Protein AF-A0A498LSU1-F1 (afdb_monomer)

Sequence (242 aa):
MGVVVNARVTWQRSEAEGKPEEELDVERGRLGEENVRDLMPKTLEGQITMEKTPSYFVTREAPARIYAMSRDTKLIVVVRDPVTRAISDYTQTLSKKPDIPTFESLTFKNRTTGLIDTSWSAIQIGIYAKHLDNWLQFFPMSQILFVSGERLISDPAGELGRVQDFLGLKRIITDKHFYFNQTKGFPCLKKAEGSSKPHCLGKTKGRTHPNIDPEVVQRLRDFYRPFNMKFYQMTGHNFGWD

Secondary structure (DSSP, 8-state):
--EEEEEEE-----------HHHHHHHGGG--HHHHHTTSPP--TTPEEEEE-GGGGG-TTHHHHHHHH-TT-EEEEEE--HHHHHHHHHHHHHTT-TTSPPHHHHHEEETTTTEE-TTSHHHHTT-HHHHHHHHTTTS-GGGEEEEETTHHHH-HHHHHHHHHHHHT------GGGEEEETTTTEEEESS-TT-SS-B---TTSSPPPPP--HHHHHHHHHHHHHHHHHHHHHHT---S--

Foldseek 3Di:
DWKKKKKDFDDDDDDDDDDDDPVCLVVVVPDDPVVVVVRWDGDDHPDITMDIDRCLLVPLCNLVVVCVVPLLIAIEIEAELLLVQLLLVVVLVCVVPVPDDDSLVQQAPDVVVLHGDCVPPSNVVSLNLVSVVSNVVRHPLLRYHYAYPVCCFVPVLVRVVVVCVSVVHDSPRHPVQWDQDPVLSGIWGCDDVPDPHTDDDDPSPNDDGDDDDVVSSVSSLVVCVVSLVSVCVVNVHRNPSD

Solvent-accessible surface area (backbone atoms only — not comparable to full-atom values): 14528 Å² total; per-residue (Å²): 112,56,34,34,34,48,40,49,73,65,68,79,78,89,88,88,87,92,81,68,76,77,64,51,67,65,51,57,82,74,56,56,79,69,65,57,56,77,73,52,76,73,46,53,90,93,38,72,45,70,51,76,51,47,62,48,62,77,39,86,63,40,43,63,53,49,40,71,79,35,73,82,50,39,37,33,38,32,42,59,53,42,63,65,36,23,51,51,47,49,46,54,48,40,76,78,40,76,90,60,78,53,71,74,64,60,43,31,74,36,70,91,82,61,42,62,30,64,82,40,61,53,47,44,72,46,44,52,37,69,38,46,62,58,40,58,76,69,42,62,69,93,41,51,46,80,40,56,47,66,45,48,55,80,40,44,34,63,48,48,41,51,52,24,55,76,72,70,42,79,82,72,70,40,63,88,43,52,43,76,38,77,93,75,71,45,61,27,31,50,56,39,92,98,39,96,52,63,43,64,77,57,84,91,54,81,65,84,68,78,92,70,63,65,67,60,53,49,57,45,47,66,64,43,45,67,43,48,54,50,32,23,64,75,69,76,48,83,86,76,78,120

Radius of gyration: 19.2 Å; Cα contacts (8 Å, |Δi|>4): 299; chains: 1; bounding box: 46×41×50 Å

Nearest PDB structures (foldseek):
  1t8t-assembly1_B  TM=9.990E-01  e=2.832E-31  Homo sapiens
  6xl8-assembly2_B  TM=9.964E-01  e=5.595E-31  Homo sapiens
  1t8t-assembly1_A  TM=9.740E-01  e=1.554E-30  Homo sapiens
  6xkg-assembly2_A  TM=9.702E-01  e=4.836E-30  Homo sapiens
  3bd9-assembly1_A  TM=9.321E-01  e=1.699E-17  Homo sapiens

Organism: Labeo rohita (NCBI:txid84645)

Mean predicted aligned error: 7.83 Å

Structure (mmCIF, N/CA/C/O backbone):
data_AF-A0A498LSU1-F1
#
_entry.id   AF-A0A498LSU1-F1
#
loop_
_atom_site.group_PDB
_atom_site.id
_atom_site.type_symbol
_atom_site.label_atom_id
_atom_site.label_alt_id
_atom_site.label_comp_id
_atom_site.label_asym_id
_atom_site.label_entity_id
_atom_site.label_seq_id
_atom_site.pdbx_PDB_ins_code
_atom_site.Cartn_x
_atom_site.Cartn_y
_atom_site.Cartn_z
_atom_site.occupancy
_atom_site.B_iso_or_equiv
_atom_site.auth_seq_id
_atom_site.auth_comp_id
_atom_site.auth_asym_id
_atom_site.auth_atom_id
_atom_site.pdbx_PDB_model_num
ATOM 1 N N . MET A 1 1 ? -0.739 2.675 3.238 1.00 33.94 1 MET A N 1
ATOM 2 C CA . MET A 1 1 ? -1.223 3.122 1.916 1.00 33.94 1 MET A CA 1
ATOM 3 C C . MET A 1 1 ? -1.238 1.913 1.006 1.00 33.94 1 MET A C 1
ATOM 5 O O . MET A 1 1 ? -0.182 1.314 0.866 1.00 33.94 1 MET A O 1
ATOM 9 N N . GLY A 1 2 ? -2.395 1.555 0.442 1.00 29.61 2 GLY A N 1
ATOM 10 C CA . GLY A 1 2 ? -2.406 0.790 -0.807 1.00 29.61 2 GLY A CA 1
ATOM 11 C C . GLY A 1 2 ? -1.878 1.703 -1.912 1.00 29.61 2 GLY A C 1
ATOM 12 O O . GLY A 1 2 ? -2.115 2.910 -1.861 1.00 29.61 2 GLY A O 1
ATOM 13 N N . VAL A 1 3 ? -1.082 1.188 -2.838 1.00 34.34 3 VAL A N 1
ATOM 14 C CA . VAL A 1 3 ? -0.386 2.020 -3.829 1.00 34.34 3 VAL A CA 1
ATOM 15 C C . VAL A 1 3 ? -0.615 1.428 -5.198 1.00 34.34 3 VAL A C 1
ATOM 17 O O . VAL A 1 3 ? 0.107 0.501 -5.525 1.00 34.34 3 VAL A O 1
ATOM 20 N N . VAL A 1 4 ? -1.558 1.966 -5.977 1.00 38.38 4 VAL A N 1
ATOM 21 C CA . VAL A 1 4 ? -1.573 1.724 -7.426 1.00 38.38 4 VAL A CA 1
ATOM 22 C C . VAL A 1 4 ? -0.510 2.614 -8.058 1.00 38.38 4 VAL A C 1
ATOM 24 O O . VAL A 1 4 ? -0.509 3.822 -7.824 1.00 38.38 4 VAL A O 1
ATOM 27 N N . VAL A 1 5 ? 0.406 2.019 -8.816 1.00 46.75 5 VAL A N 1
ATOM 28 C CA . VAL A 1 5 ? 1.272 2.735 -9.760 1.00 46.75 5 VAL A CA 1
ATOM 29 C C . VAL A 1 5 ? 0.861 2.291 -11.158 1.00 46.75 5 VAL A C 1
ATOM 31 O O . VAL A 1 5 ? 0.860 1.089 -11.435 1.00 46.75 5 VAL A O 1
ATOM 34 N N . ASN A 1 6 ? 0.485 3.243 -12.007 1.00 42.12 6 ASN A N 1
ATOM 35 C CA . ASN A 1 6 ? 0.161 3.006 -13.414 1.00 42.12 6 ASN A CA 1
ATOM 36 C C . ASN A 1 6 ? 1.406 3.330 -14.246 1.00 42.12 6 ASN A C 1
ATOM 38 O O . ASN A 1 6 ? 1.976 4.411 -14.095 1.00 42.12 6 ASN A O 1
ATOM 42 N N . ALA A 1 7 ? 1.843 2.386 -15.080 1.00 40.53 7 ALA A N 1
ATOM 43 C CA . ALA A 1 7 ? 3.030 2.516 -15.917 1.00 40.53 7 ALA A CA 1
ATOM 44 C C . ALA A 1 7 ? 2.671 2.386 -17.405 1.00 40.53 7 ALA A C 1
ATOM 46 O O . ALA A 1 7 ? 2.072 1.384 -17.815 1.00 40.53 7 ALA A O 1
ATOM 47 N N . ARG A 1 8 ? 3.078 3.371 -18.218 1.00 48.81 8 ARG A N 1
ATOM 48 C CA . ARG A 1 8 ? 2.915 3.372 -19.682 1.00 48.81 8 ARG A CA 1
ATOM 49 C C . ARG A 1 8 ? 4.196 3.851 -20.374 1.00 48.81 8 ARG A C 1
ATOM 51 O O . ARG A 1 8 ? 4.947 4.658 -19.834 1.00 48.81 8 ARG A O 1
ATOM 58 N N . VAL A 1 9 ? 4.452 3.338 -21.573 1.00 32.97 9 VAL A N 1
ATOM 59 C CA . VAL A 1 9 ? 5.668 3.621 -22.351 1.00 32.97 9 VAL A CA 1
ATOM 60 C C . VAL A 1 9 ? 5.391 4.716 -23.397 1.00 32.97 9 VAL A C 1
ATOM 62 O O . VAL A 1 9 ? 4.415 4.610 -24.135 1.00 32.97 9 VAL A O 1
ATOM 65 N N . THR A 1 10 ? 6.260 5.741 -23.411 1.00 28.47 10 THR A N 1
ATOM 66 C CA . THR A 1 10 ? 6.521 6.788 -24.441 1.00 28.47 10 THR A CA 1
ATOM 67 C C . THR A 1 10 ? 5.381 7.615 -25.068 1.00 28.47 10 THR A C 1
ATOM 69 O O . THR A 1 10 ? 4.564 7.065 -25.795 1.00 28.47 10 THR A O 1
ATOM 72 N N . TRP A 1 11 ? 5.483 8.957 -24.959 1.00 29.89 11 TRP A N 1
ATOM 73 C CA . TRP A 1 11 ? 5.156 9.981 -25.990 1.00 29.89 11 TRP A CA 1
ATOM 74 C C . TRP A 1 11 ? 5.957 11.288 -25.712 1.00 29.89 11 TRP A C 1
ATOM 76 O O . TRP A 1 11 ? 6.298 11.553 -24.561 1.00 29.89 11 TRP A O 1
ATOM 86 N N . GLN A 1 12 ? 6.264 12.117 -26.729 1.00 26.86 12 GLN A N 1
ATOM 87 C CA . GLN A 1 12 ? 7.140 13.315 -26.624 1.00 26.86 12 GLN A CA 1
ATOM 88 C C . GLN A 1 12 ? 6.483 14.640 -27.090 1.00 26.86 12 GLN A C 1
ATOM 90 O O . GLN A 1 12 ? 6.064 14.706 -28.245 1.00 26.86 12 GLN A O 1
ATOM 95 N N . ARG A 1 13 ? 6.540 15.726 -26.280 1.00 32.25 13 ARG A N 1
ATOM 96 C CA . ARG A 1 13 ? 6.834 17.130 -26.710 1.00 32.25 13 ARG A CA 1
ATOM 97 C C . ARG A 1 13 ? 6.983 18.134 -25.535 1.00 32.25 13 ARG A C 1
ATOM 99 O O . ARG A 1 13 ? 6.963 17.745 -24.377 1.00 32.25 13 ARG A O 1
ATOM 106 N N . SER A 1 14 ? 7.220 19.414 -25.844 1.00 31.69 14 SER A N 1
ATOM 107 C CA . SER A 1 14 ? 7.524 20.566 -24.961 1.00 31.69 14 SER A CA 1
ATOM 108 C C . SER A 1 14 ? 6.291 21.309 -24.392 1.00 31.69 14 SER A C 1
ATOM 110 O O . SER A 1 14 ? 5.308 21.393 -25.117 1.00 31.69 14 SER A O 1
ATOM 112 N N . GLU A 1 15 ? 6.291 21.983 -23.222 1.00 32.25 15 GLU A N 1
ATOM 113 C CA . GLU A 1 15 ? 7.241 22.085 -22.077 1.00 32.25 15 GLU A CA 1
ATOM 114 C C . GLU A 1 15 ? 6.668 22.964 -20.931 1.00 32.25 15 GLU A C 1
ATOM 116 O O . GLU A 1 15 ? 6.159 24.039 -21.232 1.00 32.25 15 GLU A O 1
ATOM 121 N N . ALA A 1 16 ? 6.776 22.552 -19.650 1.00 28.38 16 ALA A N 1
ATOM 122 C CA . ALA A 1 16 ? 6.389 23.358 -18.469 1.00 28.38 16 ALA A CA 1
ATOM 123 C C . ALA A 1 16 ? 6.868 22.763 -17.114 1.00 28.38 16 ALA A C 1
ATOM 125 O O . ALA A 1 16 ? 7.177 21.574 -17.029 1.00 28.38 16 ALA A O 1
ATOM 126 N N . GLU A 1 17 ? 6.902 23.591 -16.058 1.00 33.47 17 GLU A N 1
ATOM 127 C CA . GLU A 1 17 ? 7.377 23.272 -14.692 1.00 33.47 17 GLU A CA 1
ATOM 128 C C . GLU A 1 17 ? 6.249 22.862 -13.706 1.00 33.47 17 GLU A C 1
ATOM 130 O O . GLU A 1 17 ? 5.063 23.047 -13.973 1.00 33.47 17 GLU A O 1
ATOM 135 N N . GLY A 1 18 ? 6.614 22.255 -12.564 1.00 34.22 18 GLY A N 1
ATOM 136 C CA . GLY A 1 18 ? 5.703 21.463 -11.713 1.00 34.22 18 GLY A CA 1
ATOM 137 C C . GLY A 1 18 ? 4.954 22.172 -10.564 1.00 34.22 18 GLY A C 1
ATOM 138 O O . GLY A 1 18 ? 5.324 23.25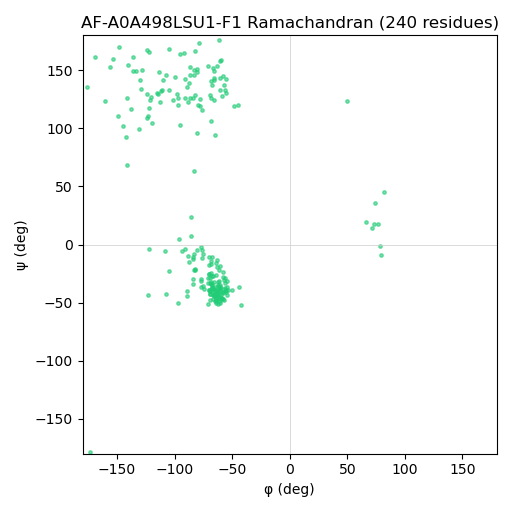3 -10.111 1.00 34.22 18 GLY A O 1
ATOM 139 N N . LYS A 1 19 ? 3.9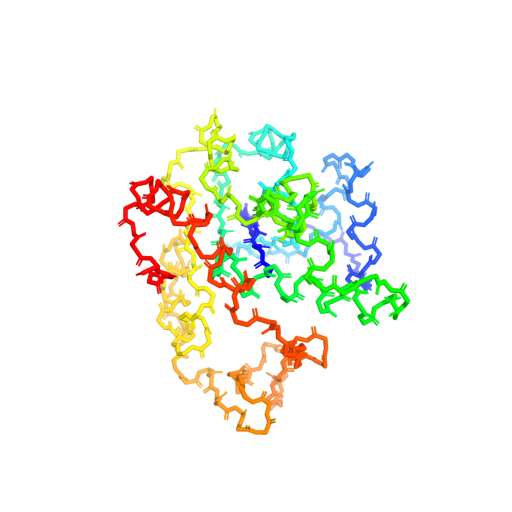20 21.487 -10.042 1.00 30.30 19 LYS A N 1
ATOM 140 C CA . LYS A 1 19 ? 3.043 21.882 -8.912 1.00 30.30 19 LYS A CA 1
ATOM 141 C C . LYS A 1 19 ? 3.038 20.844 -7.755 1.00 30.30 19 LYS A C 1
ATOM 143 O O . LYS A 1 19 ? 3.494 19.719 -7.969 1.00 30.30 19 LYS A O 1
ATOM 148 N N . PRO A 1 20 ? 2.534 21.174 -6.542 1.00 32.59 20 PRO A N 1
ATOM 149 C CA . PRO A 1 20 ? 2.577 20.296 -5.354 1.00 32.59 20 PRO A CA 1
ATOM 150 C C . PRO A 1 20 ? 1.658 19.052 -5.384 1.00 32.59 20 PRO A C 1
ATOM 152 O O . PRO A 1 20 ? 0.583 19.069 -5.975 1.00 32.59 20 PRO A O 1
ATOM 155 N N . GLU A 1 21 ? 2.038 17.988 -4.654 1.00 38.12 21 GLU A N 1
ATOM 156 C CA . GLU A 1 21 ? 1.340 16.679 -4.640 1.00 38.12 21 GLU A CA 1
ATOM 157 C C . GLU A 1 21 ? -0.133 16.699 -4.166 1.00 38.12 21 GLU A C 1
ATOM 159 O O . GLU A 1 21 ? -0.928 15.924 -4.689 1.00 38.12 21 GLU A O 1
ATOM 164 N N . GLU A 1 22 ? -0.527 17.519 -3.177 1.00 35.22 22 GLU A N 1
ATOM 165 C CA . GLU A 1 22 ? -1.877 17.415 -2.569 1.00 35.22 22 GLU A CA 1
ATOM 166 C C . GLU A 1 22 ? -2.999 18.128 -3.355 1.00 35.22 22 GLU A C 1
ATOM 168 O O . GLU A 1 22 ? -4.157 17.742 -3.209 1.00 35.22 22 GLU A O 1
ATOM 173 N N . GLU A 1 23 ? -2.696 19.106 -4.217 1.00 30.31 23 GLU A N 1
ATOM 174 C CA . GLU A 1 23 ? -3.705 19.717 -5.112 1.00 30.31 23 GLU A CA 1
ATOM 175 C C . GLU A 1 23 ? -4.126 18.739 -6.226 1.00 30.31 23 GLU A C 1
ATOM 177 O O . GLU A 1 23 ? -5.289 18.675 -6.635 1.00 30.31 23 GLU A O 1
ATOM 182 N N . LEU A 1 24 ? -3.174 17.908 -6.659 1.00 38.81 24 LEU A N 1
ATOM 183 C CA . LEU A 1 24 ? -3.301 17.007 -7.800 1.00 38.81 24 LEU A CA 1
ATOM 184 C C . LEU A 1 24 ? -4.302 15.859 -7.573 1.00 38.81 24 LEU A C 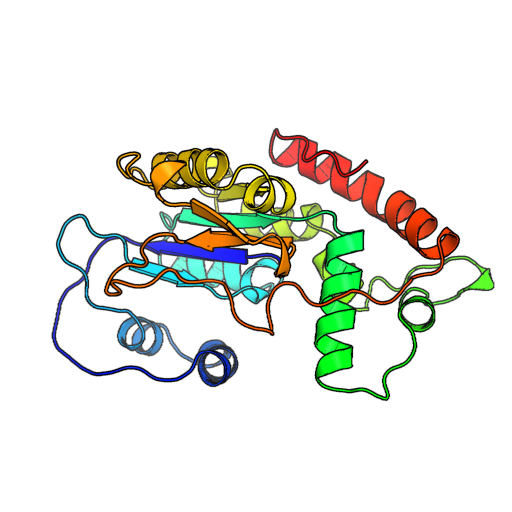1
ATOM 186 O O . LEU A 1 24 ? -4.979 15.465 -8.521 1.00 38.81 24 LEU A O 1
ATOM 190 N N . ASP A 1 25 ? -4.438 15.333 -6.352 1.00 38.34 25 ASP A N 1
ATOM 191 C CA . ASP A 1 25 ? -5.366 14.222 -6.057 1.00 38.34 25 ASP A CA 1
ATOM 192 C C . ASP A 1 25 ? -6.852 14.650 -6.125 1.00 38.34 25 ASP A C 1
ATOM 194 O O . ASP A 1 25 ? -7.721 13.815 -6.390 1.00 38.34 25 ASP A O 1
ATOM 198 N N . VAL A 1 26 ? -7.165 15.939 -5.916 1.00 38.19 26 VAL A N 1
ATOM 199 C CA . VAL A 1 26 ? -8.548 16.461 -5.952 1.00 38.19 26 VAL A CA 1
ATOM 200 C C . VAL A 1 26 ? -8.954 16.895 -7.362 1.00 38.19 26 VAL A C 1
ATOM 202 O O . VAL A 1 26 ? -10.077 16.602 -7.780 1.00 38.19 26 VAL A O 1
ATOM 205 N N . GLU A 1 27 ? -8.056 17.526 -8.128 1.00 36.78 27 GLU A N 1
ATOM 206 C CA . GLU A 1 27 ? -8.330 17.850 -9.537 1.00 36.78 27 GLU A CA 1
ATOM 207 C C . GLU A 1 27 ? -8.498 16.578 -10.385 1.00 36.78 27 GLU A C 1
ATOM 209 O O . GLU A 1 27 ? -9.491 16.452 -11.105 1.00 36.78 27 GLU A O 1
ATOM 214 N N . ARG A 1 28 ? -7.600 15.585 -10.260 1.00 50.97 28 ARG A N 1
ATOM 215 C CA . ARG A 1 28 ? -7.586 14.376 -11.118 1.00 50.97 28 ARG A CA 1
ATOM 216 C C . ARG A 1 28 ? -8.865 13.546 -11.098 1.00 50.97 28 ARG A C 1
ATOM 218 O O . ARG A 1 28 ? -9.180 12.919 -12.104 1.00 50.97 28 ARG A O 1
ATOM 225 N N . GLY A 1 29 ? -9.640 13.562 -10.011 1.00 45.47 29 GLY A N 1
ATOM 226 C CA . GLY A 1 29 ? -10.951 12.897 -9.969 1.00 45.47 29 GLY A CA 1
ATOM 227 C C . GLY A 1 29 ? -11.978 13.471 -10.961 1.00 45.47 29 GLY A C 1
ATOM 228 O O . GLY A 1 29 ? -13.017 12.850 -11.198 1.00 45.47 29 GLY A O 1
ATOM 229 N N . ARG A 1 30 ? -11.686 14.647 -11.531 1.00 43.62 30 ARG A N 1
ATOM 230 C CA . ARG A 1 30 ? -12.582 15.484 -12.337 1.00 43.62 30 ARG A CA 1
ATOM 231 C C . ARG A 1 30 ? -12.059 15.777 -13.754 1.00 43.62 30 ARG A C 1
ATOM 233 O O . ARG A 1 30 ? -12.765 16.425 -14.521 1.00 43.62 30 ARG A O 1
ATOM 240 N N . LEU A 1 31 ? -10.845 15.333 -14.091 1.00 48.12 31 LEU A N 1
ATOM 241 C CA . LEU A 1 31 ? -10.172 15.612 -15.365 1.00 48.12 31 LEU A CA 1
ATOM 242 C C . LEU A 1 31 ? -10.472 14.535 -16.427 1.00 48.12 31 LEU A C 1
ATOM 244 O O . LEU A 1 31 ? -10.564 13.349 -16.112 1.00 48.12 31 LEU A O 1
ATOM 248 N N . GLY A 1 32 ? -10.619 14.959 -17.687 1.00 52.97 32 GLY A N 1
ATOM 249 C CA . GLY A 1 32 ? -10.722 14.067 -18.850 1.00 52.97 32 GLY A CA 1
ATOM 250 C C . GLY A 1 32 ? -9.361 13.521 -19.303 1.00 52.97 32 GLY A C 1
ATOM 251 O O . GLY A 1 32 ? -8.321 13.946 -18.804 1.00 52.97 32 GLY A O 1
ATOM 252 N N . GLU A 1 33 ? -9.359 12.591 -20.265 1.00 51.44 33 GLU A N 1
ATOM 253 C CA . GLU A 1 33 ? -8.138 11.882 -20.697 1.00 51.44 33 GLU A CA 1
ATOM 254 C C . GLU A 1 33 ? -7.036 12.800 -21.249 1.00 51.44 33 GLU A C 1
ATOM 256 O O . GLU A 1 33 ? -5.856 12.528 -21.029 1.00 51.44 33 GLU A O 1
ATOM 261 N N . GLU A 1 34 ? -7.401 13.885 -21.938 1.00 47.44 34 GLU A N 1
ATOM 262 C CA . GLU A 1 34 ? -6.448 14.867 -22.477 1.00 47.44 34 GLU A CA 1
ATOM 263 C C . GLU A 1 34 ? -5.689 15.566 -21.340 1.00 47.44 34 GLU A C 1
ATOM 265 O O . GLU A 1 34 ? -4.462 15.500 -21.282 1.00 47.44 34 GLU A O 1
ATOM 270 N N . ASN A 1 35 ? -6.418 16.080 -20.346 1.00 63.06 35 ASN A N 1
ATOM 271 C CA . ASN A 1 35 ? -5.863 16.777 -19.183 1.00 63.06 35 ASN A CA 1
ATOM 272 C C . ASN A 1 35 ? -4.933 15.903 -18.314 1.00 63.06 35 ASN A C 1
ATOM 274 O O . ASN A 1 35 ? -4.131 16.435 -17.551 1.00 63.06 35 ASN A O 1
ATOM 278 N N . VAL A 1 36 ? -5.037 14.569 -18.379 1.00 67.50 36 VAL A N 1
ATOM 279 C CA . VAL A 1 36 ? -4.128 13.662 -17.650 1.00 67.50 36 VAL A CA 1
ATOM 280 C C . VAL A 1 36 ? -2.768 13.555 -18.346 1.00 67.50 36 VAL A C 1
ATOM 282 O O . VAL A 1 36 ? -1.762 13.361 -17.664 1.00 67.50 36 VAL A O 1
ATOM 285 N N . ARG A 1 37 ? -2.704 13.707 -19.677 1.00 73.88 37 ARG A N 1
ATOM 286 C CA . ARG A 1 37 ? -1.435 13.668 -20.428 1.00 73.88 37 ARG A CA 1
ATOM 287 C C . ARG A 1 37 ? -0.553 14.867 -20.102 1.00 73.88 37 ARG A C 1
ATOM 289 O O . ARG A 1 37 ? 0.644 14.685 -19.908 1.00 73.88 37 ARG A O 1
ATOM 296 N N . ASP A 1 38 ? -1.151 16.045 -19.960 1.00 80.38 38 ASP A N 1
ATOM 297 C CA . ASP A 1 38 ? -0.435 17.298 -19.680 1.00 80.38 38 ASP A CA 1
ATOM 298 C C . ASP A 1 38 ? 0.197 17.337 -18.275 1.00 80.38 38 ASP A C 1
ATOM 300 O O . ASP A 1 38 ? 1.105 18.124 -18.016 1.00 80.38 38 ASP A O 1
ATOM 304 N N . LEU A 1 39 ? -0.239 16.455 -17.367 1.00 82.56 39 LEU A N 1
ATOM 305 C CA . LEU A 1 39 ? 0.366 16.263 -16.043 1.00 82.56 39 LEU A CA 1
ATOM 306 C C . LEU A 1 39 ? 1.589 15.328 -16.056 1.00 82.56 39 LEU A C 1
ATOM 308 O O . LEU A 1 39 ? 2.235 15.164 -15.017 1.00 82.56 39 LEU A O 1
ATOM 312 N N . MET A 1 40 ? 1.888 14.667 -17.179 1.00 84.69 40 MET A N 1
ATOM 313 C CA . MET A 1 40 ? 2.961 13.675 -17.254 1.00 84.69 40 MET A CA 1
ATOM 314 C C . MET A 1 40 ? 4.313 14.320 -17.585 1.00 84.69 40 MET A C 1
ATOM 316 O O . MET A 1 40 ? 4.394 15.170 -18.472 1.00 84.69 40 MET A O 1
ATOM 320 N N . PRO A 1 41 ? 5.412 13.883 -16.942 1.00 85.12 41 PRO A N 1
ATOM 321 C CA . PRO A 1 41 ? 6.744 14.307 -17.346 1.00 85.12 41 PRO A CA 1
ATOM 322 C C . PRO A 1 41 ? 7.063 13.776 -18.748 1.00 85.12 41 PRO A C 1
ATOM 324 O O . PRO A 1 41 ? 6.724 12.638 -19.092 1.00 85.12 41 PRO A O 1
ATOM 327 N N . LYS A 1 42 ? 7.777 14.582 -19.540 1.00 85.69 42 LYS A N 1
ATOM 328 C CA . LYS A 1 42 ? 8.333 14.129 -20.820 1.00 85.69 42 LYS A CA 1
ATOM 329 C C . LYS A 1 42 ? 9.295 12.970 -20.593 1.00 85.69 42 LYS A C 1
ATOM 331 O O . LYS A 1 42 ? 10.093 13.000 -19.657 1.00 85.69 42 LYS A O 1
ATOM 336 N N . THR A 1 43 ? 9.292 12.021 -21.517 1.00 87.94 43 THR A N 1
ATOM 337 C CA . THR A 1 43 ? 10.193 10.871 -21.504 1.00 87.94 43 THR A CA 1
ATOM 338 C C . THR A 1 43 ? 10.918 10.710 -22.839 1.00 87.94 43 THR A C 1
ATOM 340 O O . THR A 1 43 ? 10.430 11.102 -23.902 1.00 87.94 43 THR A O 1
ATOM 343 N N . LEU A 1 44 ? 12.130 10.166 -22.773 1.00 92.25 44 LEU A N 1
ATOM 344 C CA . LEU A 1 44 ? 12.894 9.694 -23.924 1.00 92.25 44 LEU A CA 1
ATOM 345 C C . LEU A 1 44 ? 12.434 8.286 -24.324 1.00 92.25 44 LEU A C 1
ATOM 347 O O . LEU A 1 44 ? 11.755 7.592 -23.566 1.00 92.25 44 LEU A O 1
ATOM 351 N N . GLU A 1 45 ? 12.837 7.840 -25.511 1.00 90.62 45 GLU A N 1
ATOM 352 C CA . GLU A 1 45 ? 12.624 6.456 -25.930 1.00 90.62 45 GLU A CA 1
ATOM 353 C C . GLU A 1 45 ? 13.261 5.474 -24.927 1.00 90.62 45 GLU A C 1
ATOM 355 O O . GLU A 1 45 ? 14.350 5.710 -24.399 1.00 90.62 45 GLU A O 1
ATOM 360 N N . GLY A 1 46 ? 12.543 4.395 -24.607 1.00 87.31 46 GLY A N 1
ATOM 361 C CA . GLY A 1 46 ? 12.943 3.420 -23.587 1.00 87.31 46 GLY A CA 1
ATOM 362 C C . GLY A 1 46 ? 12.685 3.835 -22.130 1.00 87.31 46 GLY A C 1
ATOM 363 O O . GLY A 1 46 ? 12.805 2.989 -21.243 1.00 87.31 46 GLY A O 1
ATOM 364 N N . GLN A 1 47 ? 12.290 5.084 -21.847 1.00 89.25 47 GLN A N 1
ATOM 365 C CA . GLN A 1 47 ? 11.828 5.478 -20.511 1.00 89.25 47 GLN A CA 1
ATOM 366 C C . GLN A 1 47 ? 10.342 5.141 -20.305 1.00 89.25 47 GLN A C 1
ATOM 368 O O . GLN A 1 47 ? 9.518 5.224 -21.218 1.00 89.25 47 GLN A O 1
ATOM 373 N N . ILE A 1 48 ? 9.994 4.781 -19.067 1.00 90.44 48 ILE A N 1
ATOM 374 C CA . ILE A 1 48 ? 8.623 4.472 -18.650 1.00 90.44 48 ILE A CA 1
ATOM 375 C C . ILE A 1 48 ? 8.057 5.681 -17.906 1.00 90.44 48 ILE A C 1
ATOM 377 O O . ILE A 1 48 ? 8.624 6.116 -16.904 1.00 90.44 48 ILE A O 1
ATOM 381 N N . THR A 1 49 ? 6.918 6.195 -18.364 1.00 90.25 49 THR A N 1
ATOM 382 C CA . THR A 1 49 ? 6.149 7.204 -17.633 1.00 90.25 49 THR A CA 1
ATOM 383 C C . THR A 1 49 ? 5.291 6.492 -16.590 1.00 90.25 49 THR A C 1
ATOM 385 O O . THR A 1 49 ? 4.574 5.538 -16.905 1.00 90.25 49 THR A O 1
ATOM 388 N N . MET A 1 50 ? 5.365 6.939 -15.336 1.00 88.81 50 MET A N 1
ATOM 389 C CA . MET A 1 50 ? 4.607 6.361 -14.229 1.00 88.81 50 MET A CA 1
ATOM 390 C C . MET A 1 50 ? 3.879 7.447 -13.443 1.00 88.81 50 MET A C 1
ATOM 392 O O . MET A 1 50 ? 4.444 8.507 -13.180 1.00 88.81 50 MET A O 1
ATOM 396 N N . GLU A 1 51 ? 2.656 7.153 -13.012 1.00 91.06 51 GLU A N 1
ATOM 397 C CA . GLU A 1 51 ? 1.922 7.976 -12.049 1.00 91.06 51 GLU A CA 1
ATOM 398 C C . GLU A 1 51 ? 1.498 7.150 -10.833 1.00 91.06 51 GLU A C 1
ATOM 400 O O . GLU A 1 51 ? 1.616 5.920 -10.813 1.00 91.06 51 GLU A O 1
ATOM 405 N N . LYS A 1 52 ? 1.057 7.853 -9.788 1.00 88.56 52 LYS A N 1
ATOM 406 C CA . LYS A 1 52 ? 0.759 7.264 -8.494 1.00 88.56 52 LYS A CA 1
ATOM 407 C C . LYS A 1 52 ? -0.432 7.945 -7.812 1.00 88.56 52 LYS A C 1
ATOM 409 O O . LYS A 1 52 ? -0.240 8.926 -7.098 1.00 88.56 52 LYS A O 1
ATOM 414 N N . THR A 1 53 ? -1.600 7.306 -7.851 1.00 87.81 53 THR A N 1
ATOM 415 C CA . THR A 1 53 ? -2.753 7.673 -7.006 1.00 87.81 53 THR A CA 1
ATOM 416 C C . THR A 1 53 ? -3.245 6.479 -6.151 1.00 87.81 53 THR A C 1
ATOM 418 O O . THR A 1 53 ? -3.795 5.507 -6.673 1.00 87.81 53 THR A O 1
ATOM 421 N N . PRO A 1 54 ? -3.067 6.504 -4.805 1.00 85.56 54 PRO A N 1
ATOM 422 C CA . PRO A 1 54 ? -3.474 5.424 -3.888 1.00 85.56 54 PRO A CA 1
ATOM 423 C C . PRO A 1 54 ? -4.943 4.991 -3.974 1.00 85.56 54 PRO A C 1
ATOM 425 O O . PRO A 1 54 ? -5.249 3.814 -3.781 1.00 85.56 54 PRO A O 1
ATOM 428 N N . SER A 1 55 ? -5.849 5.944 -4.206 1.00 89.31 55 SER A N 1
ATOM 429 C CA . SER A 1 55 ? -7.299 5.740 -4.134 1.00 89.31 55 SER A CA 1
ATOM 430 C C . SER A 1 55 ? -7.844 4.868 -5.263 1.00 89.31 55 SER A C 1
ATOM 432 O O . SER A 1 55 ? -8.840 4.181 -5.040 1.00 89.31 55 SER A O 1
ATOM 434 N N . TYR A 1 56 ? -7.163 4.801 -6.416 1.00 93.50 56 TYR A N 1
ATOM 435 C CA . TYR A 1 56 ? -7.599 3.998 -7.563 1.00 93.50 56 TYR A CA 1
ATOM 436 C C . TYR A 1 56 ? -7.948 2.561 -7.180 1.00 93.50 56 TYR A C 1
ATOM 438 O O . TYR A 1 56 ? -8.937 2.040 -7.685 1.00 93.50 56 TYR A O 1
ATOM 446 N N . PHE A 1 57 ? -7.193 1.926 -6.269 1.00 95.88 57 PHE A N 1
ATOM 447 C CA . PHE A 1 57 ? -7.417 0.518 -5.917 1.00 95.88 57 PHE A CA 1
ATOM 448 C C . PHE A 1 57 ? -8.845 0.240 -5.429 1.00 95.88 57 PHE A C 1
ATOM 450 O O . PHE A 1 57 ? -9.371 -0.837 -5.694 1.00 95.88 57 PHE A O 1
ATOM 457 N N . VAL A 1 58 ? -9.458 1.218 -4.752 1.00 93.44 58 VAL A N 1
ATOM 458 C CA . VAL A 1 58 ? -10.791 1.115 -4.139 1.00 93.44 58 VAL A CA 1
ATOM 459 C C . VAL A 1 58 ? -11.865 1.930 -4.873 1.00 93.44 58 VAL A C 1
ATOM 461 O O . VAL A 1 58 ? -13.044 1.847 -4.530 1.00 93.44 58 VAL A O 1
ATOM 464 N N . THR A 1 59 ? -11.484 2.712 -5.889 1.00 92.25 59 THR A N 1
ATOM 465 C CA . THR A 1 59 ? -12.415 3.433 -6.767 1.00 92.25 59 THR A CA 1
ATOM 466 C C . THR A 1 59 ? -13.045 2.456 -7.756 1.00 92.25 59 THR A C 1
ATOM 468 O O . THR A 1 59 ? -12.364 1.892 -8.611 1.00 92.25 59 THR A O 1
ATOM 471 N N . ARG A 1 60 ? -14.367 2.276 -7.668 1.00 93.75 60 ARG A N 1
ATOM 472 C CA . ARG A 1 60 ? -15.121 1.279 -8.444 1.00 93.75 60 ARG A CA 1
ATOM 473 C C . ARG A 1 60 ? -14.923 1.417 -9.957 1.00 93.75 60 ARG A C 1
ATOM 475 O O . ARG A 1 60 ? -14.784 0.408 -10.642 1.00 93.75 60 ARG A O 1
ATOM 482 N N . GLU A 1 61 ? -14.887 2.646 -10.462 1.00 94.00 61 GLU A N 1
ATOM 483 C CA . GLU A 1 61 ? -14.803 2.975 -11.889 1.00 94.00 61 GLU A CA 1
ATOM 484 C C . GLU A 1 61 ? -13.362 2.961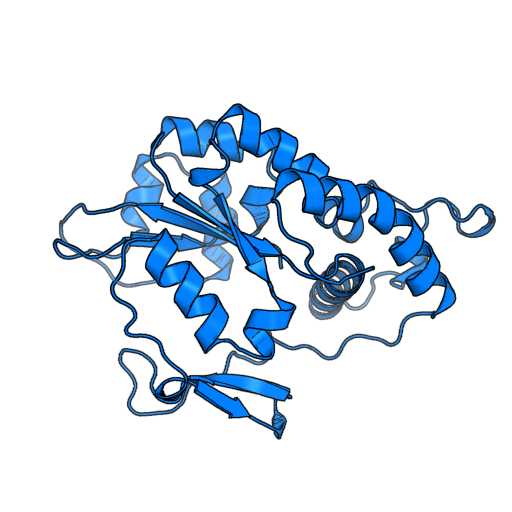 -12.432 1.00 94.00 61 GLU A C 1
ATOM 486 O O . GLU A 1 61 ? -13.170 3.003 -13.649 1.00 94.00 61 GLU A O 1
ATOM 491 N N . ALA A 1 62 ? -12.341 2.924 -11.564 1.00 92.56 62 ALA A N 1
ATOM 492 C CA . ALA A 1 62 ? -10.945 3.070 -11.980 1.00 92.56 62 ALA A CA 1
ATOM 493 C C . ALA A 1 62 ? -10.449 1.946 -12.914 1.00 92.56 62 ALA A C 1
ATOM 495 O O . ALA A 1 62 ? -9.835 2.294 -13.924 1.00 92.56 62 ALA A O 1
ATOM 496 N N . PRO A 1 63 ? -10.746 0.646 -12.687 1.00 94.75 63 PRO A N 1
ATOM 497 C CA . PRO A 1 63 ? -10.306 -0.414 -13.596 1.00 94.75 63 PRO A CA 1
ATOM 498 C C . PRO A 1 63 ? -10.842 -0.219 -15.018 1.00 94.75 63 PRO A C 1
ATOM 500 O O . PRO A 1 63 ? -10.071 -0.257 -15.971 1.00 94.75 63 PRO A O 1
ATOM 503 N N . ALA A 1 64 ? -12.136 0.091 -15.157 1.00 94.81 64 ALA A N 1
ATOM 504 C CA . ALA A 1 64 ? -12.772 0.340 -16.450 1.00 94.81 64 ALA A CA 1
ATOM 505 C C . ALA A 1 64 ? -12.152 1.536 -17.193 1.00 94.81 64 ALA A C 1
ATOM 507 O O . ALA A 1 64 ? -11.860 1.437 -18.384 1.00 94.81 64 ALA A O 1
ATOM 508 N N . ARG A 1 65 ? -11.913 2.655 -16.491 1.00 90.69 65 ARG A N 1
ATOM 509 C CA . ARG A 1 65 ? -11.307 3.864 -17.082 1.00 90.69 65 ARG A CA 1
ATOM 510 C C . ARG A 1 65 ? -9.859 3.630 -17.516 1.00 90.69 65 ARG A C 1
ATOM 512 O O . ARG A 1 65 ? -9.483 4.001 -18.623 1.00 90.69 65 ARG A O 1
ATOM 519 N N . ILE A 1 66 ? -9.053 2.977 -16.679 1.00 89.50 66 ILE A N 1
ATOM 520 C CA . ILE A 1 66 ? -7.646 2.693 -17.000 1.00 89.50 66 ILE A CA 1
ATOM 521 C C . ILE A 1 66 ? -7.555 1.682 -18.154 1.00 89.50 66 ILE A C 1
ATOM 523 O O . ILE A 1 66 ? -6.721 1.850 -19.039 1.00 89.50 66 ILE A O 1
ATOM 527 N N . TYR A 1 67 ? -8.454 0.693 -18.205 1.00 92.00 67 TYR A N 1
ATOM 528 C CA . TYR A 1 67 ? -8.534 -0.275 -19.304 1.00 92.00 67 TYR A CA 1
ATOM 529 C C . TYR A 1 67 ? -8.950 0.363 -20.638 1.00 92.00 67 TYR A C 1
ATOM 531 O O . TYR A 1 67 ? -8.415 -0.001 -21.686 1.00 92.00 67 TYR A O 1
ATOM 539 N N . ALA A 1 68 ? -9.867 1.339 -20.607 1.00 91.25 68 ALA A N 1
ATOM 540 C CA . ALA A 1 68 ? -10.230 2.130 -21.782 1.00 91.25 68 ALA A CA 1
ATOM 541 C C . ALA A 1 68 ? -9.036 2.952 -22.306 1.00 91.25 68 ALA A C 1
ATOM 543 O O . ALA A 1 68 ? -8.776 2.951 -23.508 1.00 91.25 68 ALA A O 1
ATOM 544 N N . MET A 1 69 ? -8.260 3.563 -21.402 1.00 88.38 69 MET A N 1
ATOM 545 C CA . MET A 1 69 ? -7.050 4.321 -21.741 1.00 88.38 69 MET A CA 1
ATOM 546 C C . MET A 1 69 ? -5.934 3.432 -22.332 1.00 88.38 69 MET A C 1
ATOM 548 O O . MET A 1 69 ? -5.253 3.839 -23.282 1.00 88.38 69 MET A O 1
ATOM 552 N N . SER A 1 70 ? -5.694 2.246 -21.754 1.00 89.25 70 SER A N 1
ATOM 553 C CA . SER A 1 70 ? -4.773 1.225 -22.279 1.00 89.25 70 SER A CA 1
ATOM 554 C C . SER A 1 70 ? -5.066 -0.151 -21.686 1.00 89.25 70 SER A C 1
ATOM 556 O O . SER A 1 70 ? -4.941 -0.358 -20.479 1.00 89.25 70 SER A O 1
ATOM 558 N N . ARG A 1 71 ? -5.328 -1.138 -22.545 1.00 93.94 71 ARG A N 1
ATOM 559 C CA . ARG A 1 71 ? -5.521 -2.532 -22.113 1.00 93.94 71 ARG A CA 1
ATOM 560 C C . ARG A 1 71 ? -4.229 -3.147 -21.576 1.00 93.94 71 ARG A C 1
ATOM 562 O O . ARG A 1 71 ? -4.273 -3.888 -20.605 1.00 93.94 71 ARG A O 1
ATOM 569 N N . ASP A 1 72 ? -3.085 -2.753 -22.137 1.00 93.06 72 ASP A N 1
ATOM 570 C CA . ASP A 1 72 ? -1.746 -3.252 -21.779 1.00 93.06 72 ASP A CA 1
ATOM 571 C C . ASP A 1 72 ? -1.085 -2.515 -20.597 1.00 93.06 72 ASP A C 1
ATOM 573 O O . ASP A 1 72 ? 0.092 -2.742 -20.306 1.00 93.06 72 ASP A O 1
ATOM 577 N N . THR A 1 73 ? -1.799 -1.608 -19.911 1.00 94.56 73 THR A N 1
ATOM 578 C CA . THR A 1 73 ? -1.251 -0.905 -18.736 1.00 94.56 73 THR A CA 1
ATOM 579 C C . THR A 1 73 ? -0.790 -1.914 -17.683 1.00 94.56 73 THR A C 1
ATOM 581 O O . THR A 1 73 ? -1.521 -2.841 -17.322 1.00 94.56 73 THR A O 1
ATOM 584 N N . LYS A 1 74 ? 0.423 -1.712 -17.156 1.00 96.38 74 LYS A N 1
ATOM 585 C CA . LYS A 1 74 ? 0.919 -2.463 -16.000 1.00 96.38 74 LYS A CA 1
ATOM 586 C C . LYS A 1 74 ? 0.544 -1.747 -14.710 1.00 96.38 74 LYS A C 1
ATOM 588 O O . LYS A 1 74 ? 0.707 -0.531 -14.590 1.00 96.38 74 LYS A O 1
ATOM 593 N N . LEU A 1 75 ? 0.072 -2.529 -13.748 1.00 97.50 75 LEU A N 1
ATOM 594 C CA . LEU A 1 75 ? -0.396 -2.079 -12.447 1.00 97.50 75 LEU A CA 1
ATOM 595 C C . LEU A 1 75 ? 0.530 -2.641 -11.368 1.00 97.50 75 LEU A C 1
ATOM 597 O O . LEU A 1 75 ? 0.811 -3.837 -11.333 1.00 97.50 75 LEU A O 1
ATOM 601 N N . ILE A 1 76 ? 0.997 -1.790 -10.464 1.00 98.31 76 ILE A N 1
ATOM 602 C CA . ILE A 1 76 ? 1.706 -2.218 -9.250 1.00 98.31 76 ILE A CA 1
ATOM 603 C C . ILE A 1 76 ? 0.813 -1.884 -8.066 1.00 98.31 76 ILE A C 1
ATOM 605 O O . ILE A 1 76 ? 0.351 -0.754 -7.994 1.00 98.31 76 ILE A O 1
ATOM 609 N N . VAL A 1 77 ? 0.603 -2.823 -7.143 1.00 98.00 77 VAL A N 1
ATOM 610 C CA . VAL A 1 77 ? -0.149 -2.645 -5.895 1.00 98.00 77 VAL A CA 1
ATOM 611 C C . VAL A 1 77 ? 0.774 -2.920 -4.704 1.00 98.00 77 VAL A C 1
ATOM 613 O O . VAL A 1 77 ? 1.071 -4.075 -4.401 1.00 98.00 77 VAL A O 1
ATOM 616 N N . VAL A 1 78 ? 1.233 -1.881 -3.992 1.00 97.88 78 VAL A N 1
ATOM 617 C CA . VAL A 1 78 ? 1.911 -2.098 -2.692 1.00 97.88 78 VAL A CA 1
ATOM 618 C C . VAL A 1 78 ? 0.852 -2.378 -1.630 1.00 97.88 78 VAL A C 1
ATOM 620 O O . VAL A 1 78 ? -0.004 -1.526 -1.374 1.00 97.88 78 VAL A O 1
ATOM 623 N N . VAL A 1 79 ? 0.922 -3.556 -1.017 1.00 97.88 79 VAL A N 1
ATOM 624 C CA . VAL A 1 79 ? 0.056 -4.007 0.083 1.00 97.88 79 VAL A CA 1
ATOM 625 C C . VAL A 1 79 ? 0.796 -3.964 1.422 1.00 97.88 79 VAL A C 1
ATOM 627 O O . VAL A 1 79 ? 2.001 -3.733 1.466 1.00 97.88 79 VAL A O 1
ATOM 630 N N . ARG A 1 80 ? 0.071 -4.109 2.530 1.00 97.62 80 ARG A N 1
ATOM 631 C CA . ARG A 1 80 ? 0.586 -4.074 3.910 1.00 97.62 80 ARG A CA 1
ATOM 632 C C . ARG A 1 80 ? -0.363 -4.905 4.778 1.00 97.62 80 ARG A C 1
ATOM 634 O O . ARG A 1 80 ? -1.525 -5.017 4.400 1.00 97.62 80 ARG A O 1
ATOM 641 N N . ASP A 1 81 ? 0.062 -5.384 5.943 1.00 98.38 81 ASP A N 1
ATOM 642 C CA . ASP A 1 81 ? -0.838 -5.930 6.970 1.00 98.38 81 ASP A CA 1
ATOM 643 C C . ASP A 1 81 ? -2.052 -4.983 7.128 1.00 98.38 81 ASP A C 1
ATOM 645 O O . ASP A 1 81 ? -1.865 -3.789 7.423 1.00 98.38 81 ASP A O 1
ATOM 649 N N . PRO A 1 82 ? -3.291 -5.464 6.900 1.00 98.44 82 PRO A N 1
ATOM 650 C CA . PRO A 1 82 ? -4.464 -4.601 6.802 1.00 98.44 82 PRO A CA 1
ATOM 651 C C . PRO A 1 82 ? -4.835 -3.941 8.136 1.00 98.44 82 PRO A C 1
ATOM 653 O O . PRO A 1 82 ? -5.392 -2.838 8.119 1.00 98.44 82 PRO A O 1
ATOM 656 N N . VAL A 1 83 ? -4.460 -4.536 9.277 1.00 98.44 83 VAL A N 1
ATOM 657 C CA . VAL A 1 83 ? -4.613 -3.943 10.615 1.00 98.44 83 VAL A CA 1
ATOM 658 C C . VAL A 1 83 ? -3.635 -2.785 10.775 1.00 98.44 83 VAL A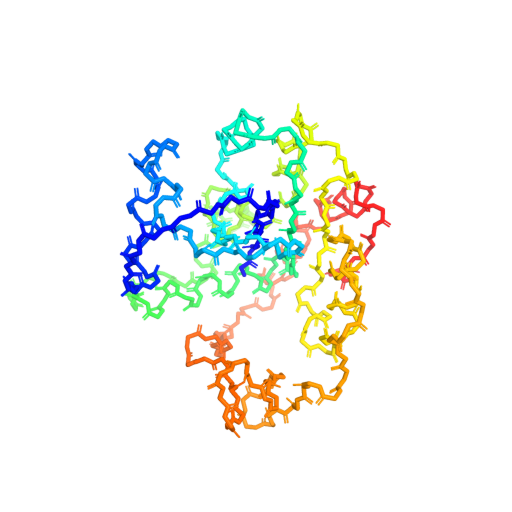 C 1
ATOM 660 O O . VAL A 1 83 ? -4.036 -1.658 11.072 1.00 98.44 83 VAL A O 1
ATOM 663 N N . THR A 1 84 ? -2.349 -3.007 10.488 1.00 97.62 84 THR A N 1
ATOM 664 C CA . THR A 1 84 ? -1.349 -1.927 10.592 1.00 97.62 84 THR A CA 1
ATOM 665 C C . THR A 1 84 ? -1.571 -0.828 9.547 1.00 97.62 84 THR A C 1
ATOM 667 O O . THR A 1 84 ? -1.246 0.338 9.799 1.00 97.62 84 THR A O 1
ATOM 670 N N . ARG A 1 85 ? -2.177 -1.157 8.395 1.00 98.19 85 ARG A N 1
ATOM 671 C CA . ARG A 1 85 ? -2.657 -0.178 7.412 1.00 98.19 85 ARG A CA 1
ATOM 672 C C . ARG A 1 85 ? -3.822 0.642 7.970 1.00 98.19 85 ARG A C 1
ATOM 674 O O . ARG A 1 85 ? -3.757 1.860 7.840 1.00 98.19 85 ARG A O 1
ATOM 681 N N . ALA A 1 86 ? -4.830 0.019 8.584 1.00 98.06 86 ALA A N 1
ATOM 682 C CA . ALA A 1 86 ? -5.970 0.715 9.190 1.00 98.06 86 ALA A CA 1
ATOM 683 C C . ALA A 1 86 ? -5.520 1.714 10.270 1.00 98.06 86 ALA A C 1
ATOM 685 O O . ALA A 1 86 ? -5.890 2.887 10.224 1.00 98.06 86 ALA A O 1
ATOM 686 N N . ILE A 1 87 ? -4.632 1.288 11.175 1.00 98.06 87 ILE A N 1
ATOM 687 C CA . ILE A 1 87 ? -4.061 2.154 12.222 1.00 98.06 87 ILE A CA 1
ATOM 688 C C . ILE A 1 87 ? -3.266 3.313 11.597 1.00 98.06 87 ILE A C 1
ATOM 690 O O . ILE A 1 87 ? -3.365 4.455 12.046 1.00 98.06 87 ILE A O 1
ATOM 694 N N . SER A 1 88 ? -2.510 3.058 10.524 1.00 95.31 88 SER A N 1
ATOM 695 C CA . SER A 1 88 ? -1.748 4.090 9.802 1.00 95.31 88 SER A CA 1
ATOM 696 C C . SER A 1 88 ? -2.646 5.139 9.123 1.00 95.31 88 SER A C 1
ATOM 698 O O . SER A 1 88 ? -2.302 6.321 9.104 1.00 95.31 88 SER A O 1
ATOM 700 N N . ASP A 1 89 ? -3.796 4.710 8.601 1.00 95.81 89 ASP A N 1
ATOM 701 C CA . ASP A 1 89 ? -4.826 5.532 7.948 1.00 95.81 89 ASP A CA 1
ATOM 702 C C . ASP A 1 89 ? -5.542 6.442 8.966 1.00 95.81 89 ASP A C 1
ATOM 704 O O . ASP A 1 89 ? -5.599 7.668 8.819 1.00 95.81 89 ASP A O 1
ATOM 708 N N . TYR A 1 90 ? -5.952 5.853 10.095 1.00 97.31 90 TYR A N 1
ATOM 709 C CA . TYR A 1 90 ? -6.443 6.583 11.262 1.00 97.31 90 TYR A CA 1
ATOM 710 C C . TYR A 1 90 ? -5.413 7.600 11.776 1.00 97.31 90 TYR A C 1
ATOM 712 O O . TYR A 1 90 ? -5.746 8.767 11.950 1.00 97.31 90 TYR A O 1
ATOM 720 N N . THR A 1 91 ? -4.144 7.206 11.931 1.00 96.00 91 THR A N 1
ATOM 721 C CA . THR A 1 91 ? -3.061 8.099 12.396 1.00 96.00 91 THR A CA 1
ATOM 722 C C . THR A 1 91 ? -2.854 9.288 11.449 1.00 96.00 91 THR A C 1
ATOM 724 O O . THR A 1 91 ? -2.603 10.411 11.890 1.00 96.00 91 THR A O 1
ATOM 727 N N . GLN A 1 92 ? -2.972 9.074 10.133 1.00 92.75 92 GLN A N 1
ATOM 728 C CA . GLN A 1 92 ? -2.935 10.163 9.156 1.00 92.75 92 GLN A CA 1
ATOM 729 C C . GLN A 1 92 ? -4.145 11.097 9.311 1.00 92.75 92 GLN A C 1
ATOM 731 O O . GLN A 1 92 ? -3.958 12.317 9.295 1.00 92.75 92 GLN A O 1
ATOM 736 N N . THR A 1 93 ? -5.344 10.545 9.506 1.00 93.75 93 THR A N 1
ATOM 737 C CA . THR A 1 93 ? -6.581 11.315 9.717 1.00 93.75 93 THR A CA 1
ATOM 738 C C . THR A 1 93 ? -6.512 12.140 11.005 1.00 93.75 93 THR A C 1
ATOM 740 O O . THR A 1 93 ? -6.719 13.349 10.949 1.00 93.75 93 THR A O 1
ATOM 743 N N . LEU A 1 94 ? -6.097 11.531 12.121 1.00 94.75 94 LEU A N 1
ATOM 744 C CA . LEU A 1 94 ? -5.875 12.179 13.419 1.00 94.75 94 LEU A CA 1
ATOM 745 C C . LEU A 1 94 ? -4.887 13.352 13.307 1.00 94.75 94 LEU A C 1
ATOM 747 O O . LEU A 1 94 ? -5.128 14.427 13.844 1.00 94.75 94 LEU A O 1
ATOM 751 N N . SER A 1 95 ? -3.811 13.193 12.523 1.00 92.25 95 SER A N 1
ATOM 752 C CA . SER A 1 95 ? -2.837 14.275 12.293 1.00 92.25 95 SER A CA 1
ATOM 753 C C . SER A 1 95 ? -3.372 15.465 11.479 1.00 92.25 95 SER A C 1
ATOM 755 O O . SER A 1 95 ? -2.723 16.507 11.453 1.00 92.25 95 SER A O 1
ATOM 757 N N . LYS A 1 96 ? -4.527 15.320 10.809 1.00 93.19 96 LYS A N 1
ATOM 758 C CA . LYS A 1 96 ? -5.238 16.407 10.108 1.00 93.19 96 LYS A CA 1
ATOM 759 C C . LYS A 1 96 ? -6.482 16.898 10.867 1.00 93.19 96 LYS A C 1
ATOM 761 O O . LYS A 1 96 ? -6.925 18.015 10.621 1.00 93.19 96 LYS A O 1
ATOM 766 N N . LYS A 1 97 ? -7.058 16.069 11.742 1.00 94.25 97 LYS A N 1
ATOM 767 C CA . LYS A 1 97 ? -8.260 16.338 12.547 1.00 94.25 97 LYS A CA 1
ATOM 768 C C . LYS A 1 97 ? -8.071 15.721 13.943 1.00 94.25 97 LYS A C 1
ATOM 770 O O . LYS A 1 97 ? -8.370 14.538 14.101 1.00 94.25 97 LYS A O 1
ATOM 775 N N . PRO A 1 98 ? -7.560 16.480 14.930 1.00 92.25 98 PRO A N 1
ATOM 776 C CA . PRO A 1 98 ? -7.282 15.954 16.269 1.00 92.25 98 PRO A CA 1
ATOM 777 C C . PRO A 1 98 ? -8.527 15.448 17.011 1.00 92.25 98 PRO A C 1
ATOM 779 O O . PRO A 1 98 ? -8.436 14.473 17.747 1.00 92.25 98 PRO A O 1
ATOM 782 N N . ASP A 1 99 ? -9.689 16.061 16.770 1.00 94.88 99 ASP A N 1
ATOM 783 C CA . ASP A 1 99 ? -10.929 15.835 17.532 1.00 94.88 99 ASP A CA 1
ATOM 784 C C . ASP A 1 99 ? -11.772 14.637 17.041 1.00 94.88 99 ASP A C 1
ATOM 786 O O . ASP A 1 99 ? -12.991 14.602 17.221 1.00 94.88 99 ASP A O 1
ATOM 790 N N . ILE A 1 100 ? -11.156 13.657 16.368 1.00 95.75 100 ILE A N 1
ATOM 791 C CA . ILE A 1 100 ? -11.859 12.436 15.939 1.00 95.75 100 ILE A CA 1
ATOM 792 C C . ILE A 1 100 ? -11.979 11.418 17.091 1.00 95.75 100 ILE A C 1
ATOM 794 O O . ILE A 1 100 ? -11.099 11.364 17.952 1.00 95.75 100 ILE A O 1
ATOM 798 N N . PRO A 1 101 ? -13.026 10.566 17.111 1.00 96.69 101 PRO A N 1
ATOM 799 C CA . PRO A 1 101 ? -13.136 9.477 18.084 1.00 96.69 101 PRO A CA 1
ATOM 800 C C . PRO A 1 101 ? -11.965 8.493 17.991 1.00 96.69 101 PRO A C 1
ATOM 802 O O . PRO A 1 101 ? -11.331 8.381 16.942 1.00 96.69 101 PRO A O 1
ATOM 805 N N . THR A 1 102 ? -11.712 7.734 19.064 1.00 96.88 102 THR A N 1
ATOM 806 C CA . THR A 1 102 ? -10.590 6.780 19.101 1.00 96.88 102 THR A CA 1
ATOM 807 C C . THR A 1 102 ? -10.706 5.697 18.025 1.00 96.88 102 THR A C 1
ATOM 809 O O . THR A 1 102 ? -11.799 5.372 17.554 1.00 96.88 102 THR A O 1
ATOM 812 N N . PHE A 1 103 ? -9.576 5.077 17.677 1.00 97.56 103 PHE A N 1
ATOM 813 C CA . PHE A 1 103 ? -9.530 3.973 16.718 1.00 97.56 103 PHE A CA 1
ATOM 814 C C . PHE A 1 103 ? -10.485 2.829 17.103 1.00 97.56 103 PHE A C 1
ATOM 816 O O . PHE A 1 103 ? -11.220 2.323 16.257 1.00 97.56 103 PHE A O 1
ATOM 823 N N . GLU A 1 104 ? -10.530 2.460 18.385 1.00 95.94 104 GLU A N 1
ATOM 824 C CA . GLU A 1 104 ? -11.431 1.437 18.928 1.00 95.94 104 GLU A CA 1
ATOM 825 C C . GLU A 1 104 ? -12.899 1.842 18.769 1.00 95.94 104 GLU A C 1
ATOM 827 O O . GLU A 1 104 ? -13.737 1.009 18.433 1.00 95.94 104 GLU A O 1
ATOM 832 N N . SER A 1 105 ? -13.204 3.126 18.976 1.00 95.12 105 SER A N 1
ATOM 833 C CA . SER A 1 105 ? -14.561 3.672 18.862 1.00 95.12 105 SER A CA 1
ATOM 834 C C . SER A 1 105 ? -15.068 3.656 17.417 1.00 95.12 105 SER A C 1
ATOM 836 O O . SER A 1 105 ? -16.245 3.396 17.190 1.00 95.12 105 SER A O 1
ATOM 838 N N . LEU A 1 106 ? -14.182 3.895 16.443 1.00 96.25 106 LEU A N 1
ATOM 839 C CA . LEU A 1 106 ? -14.497 3.843 15.009 1.00 96.25 106 LEU A CA 1
ATOM 840 C C . LEU A 1 106 ? -14.476 2.415 14.433 1.00 96.25 106 LEU A C 1
ATOM 842 O O . LEU A 1 106 ? -15.087 2.160 13.399 1.00 96.25 106 LEU A O 1
ATOM 846 N N . THR A 1 107 ? -13.786 1.476 15.089 1.00 96.38 107 THR A N 1
ATOM 847 C CA . THR A 1 107 ? -13.635 0.094 14.603 1.00 96.38 107 THR A CA 1
ATOM 848 C C . THR A 1 107 ? -14.937 -0.708 14.664 1.00 96.38 107 THR A C 1
ATOM 850 O O . THR A 1 107 ? -15.158 -1.565 13.807 1.00 96.38 107 THR A O 1
ATOM 853 N N . PHE A 1 108 ? -15.806 -0.463 15.650 1.00 94.00 108 PHE A N 1
ATOM 854 C CA . PHE A 1 108 ? -17.008 -1.274 15.873 1.00 94.00 108 PHE A CA 1
ATOM 855 C C . PHE A 1 108 ? -18.299 -0.499 15.633 1.00 94.00 108 PHE A C 1
ATOM 857 O O . PHE A 1 108 ? -18.560 0.515 16.271 1.00 94.00 108 PHE A O 1
ATOM 864 N N . LYS A 1 109 ? -19.190 -1.086 14.829 1.00 90.94 109 LYS A N 1
ATOM 865 C CA . LYS A 1 109 ? -20.596 -0.674 14.749 1.00 90.94 109 LYS A CA 1
ATOM 866 C C . LYS A 1 109 ? -21.360 -1.030 16.031 1.00 90.94 109 LYS A C 1
ATOM 868 O O . LYS A 1 109 ? -22.322 -0.358 16.389 1.00 90.94 109 LYS A O 1
ATOM 873 N N . ASN A 1 110 ? -20.939 -2.093 16.722 1.00 88.00 110 ASN A N 1
ATOM 874 C CA . ASN A 1 110 ? -21.401 -2.442 18.065 1.00 88.00 110 ASN A CA 1
ATOM 875 C C . ASN A 1 110 ? -20.266 -3.154 18.824 1.00 88.00 110 ASN A C 1
ATOM 877 O O . ASN A 1 110 ? -19.898 -4.282 18.494 1.00 88.00 110 ASN A O 1
ATOM 881 N N . ARG A 1 111 ? -19.695 -2.485 19.838 1.00 84.19 111 ARG A N 1
ATOM 882 C CA . ARG A 1 111 ? -18.545 -2.998 20.608 1.00 84.19 111 ARG A CA 1
ATOM 883 C C . ARG A 1 111 ? -18.896 -4.250 21.422 1.00 84.19 111 ARG A C 1
ATOM 885 O O . ARG A 1 111 ? -18.090 -5.178 21.474 1.00 84.19 111 ARG A O 1
ATOM 892 N N . THR A 1 112 ? -20.102 -4.300 21.993 1.00 86.44 112 THR A N 1
ATOM 893 C CA . THR A 1 112 ? -20.595 -5.409 22.829 1.00 86.44 112 THR A CA 1
ATOM 894 C C . THR A 1 112 ? -20.706 -6.714 22.045 1.00 86.44 112 THR A C 1
ATOM 896 O O . THR A 1 112 ? -20.282 -7.754 22.535 1.00 86.44 112 THR A O 1
ATOM 899 N N . THR A 1 113 ? -21.218 -6.668 20.811 1.00 87.81 113 THR A N 1
ATOM 900 C CA . THR A 1 113 ? -21.288 -7.849 19.929 1.00 87.81 113 THR A CA 1
ATOM 901 C C . THR A 1 113 ? -19.994 -8.110 19.155 1.00 87.81 113 THR A C 1
ATOM 903 O O . THR A 1 113 ? -19.870 -9.144 18.508 1.00 87.81 113 THR A O 1
ATOM 906 N N . GLY A 1 114 ? -19.044 -7.169 19.175 1.00 88.19 114 GLY A N 1
ATOM 907 C CA . GLY A 1 114 ? -17.824 -7.222 18.368 1.00 88.19 114 GLY A CA 1
ATOM 908 C C . GLY A 1 114 ? -18.037 -6.997 16.872 1.00 88.19 114 GLY A C 1
ATOM 909 O O . GLY A 1 114 ? -17.125 -7.253 16.089 1.00 88.19 114 GLY A O 1
ATOM 910 N N . LEU A 1 115 ? -19.204 -6.492 16.460 1.00 92.38 115 LEU A N 1
ATOM 911 C CA . LEU A 1 115 ? -19.502 -6.209 15.059 1.00 92.38 115 LEU A CA 1
ATOM 912 C C . LEU A 1 115 ? -18.641 -5.043 14.548 1.00 92.38 115 LEU A C 1
ATOM 914 O O . LEU A 1 115 ? -18.896 -3.882 14.876 1.00 92.38 115 LEU A O 1
ATOM 918 N N . ILE A 1 116 ? -17.641 -5.363 13.728 1.00 96.19 116 ILE A N 1
ATOM 919 C CA . ILE A 1 116 ? -16.749 -4.398 13.072 1.00 96.19 116 ILE A CA 1
ATOM 920 C C . ILE A 1 116 ? -17.515 -3.574 12.030 1.00 96.19 116 ILE A C 1
ATOM 922 O O . ILE A 1 116 ? -18.323 -4.109 11.264 1.00 96.19 116 ILE A O 1
ATOM 926 N N . ASP A 1 117 ? -17.256 -2.266 11.988 1.00 96.50 117 ASP A N 1
ATOM 927 C CA . ASP A 1 117 ? -17.829 -1.385 10.975 1.00 96.50 117 ASP A CA 1
ATOM 928 C C . ASP A 1 117 ? -17.056 -1.475 9.652 1.00 96.50 117 ASP A C 1
ATOM 930 O O . ASP A 1 117 ? -16.052 -0.803 9.419 1.00 96.50 117 ASP A O 1
ATOM 934 N N . THR A 1 118 ? -17.564 -2.302 8.740 1.00 95.75 118 THR A N 1
ATOM 935 C CA . THR A 1 118 ? -17.016 -2.443 7.383 1.00 95.75 118 THR A CA 1
ATOM 936 C C . THR A 1 118 ? -17.377 -1.288 6.445 1.00 95.75 118 THR A C 1
ATOM 938 O O . THR A 1 118 ? -16.884 -1.259 5.313 1.00 95.75 118 THR A O 1
ATOM 941 N N . SER A 1 119 ? -18.208 -0.331 6.886 1.00 95.19 119 SER A N 1
ATOM 942 C CA . SER A 1 119 ? -18.480 0.908 6.147 1.00 95.19 119 SER A CA 1
ATOM 943 C C . SER A 1 119 ? -17.415 1.982 6.389 1.00 95.19 119 SER A C 1
ATOM 945 O O . SER A 1 119 ? -17.202 2.834 5.522 1.00 95.19 119 SER A O 1
ATOM 947 N N . TRP A 1 120 ? -16.674 1.905 7.503 1.00 96.94 120 TRP A N 1
ATOM 948 C CA . TRP A 1 120 ? -15.542 2.790 7.754 1.00 96.94 120 TRP A CA 1
ATOM 949 C C . TRP A 1 120 ? -14.425 2.534 6.733 1.00 96.94 120 TRP A C 1
ATOM 951 O O . TRP A 1 120 ? -13.921 1.417 6.590 1.00 96.94 120 TRP A O 1
ATOM 961 N N . SER A 1 121 ? -14.007 3.582 6.017 1.00 94.31 121 SER A N 1
ATOM 962 C CA . SER A 1 121 ? -12.993 3.502 4.954 1.00 94.31 121 SER A CA 1
ATOM 963 C C . SER A 1 121 ? -11.678 2.880 5.431 1.00 94.31 121 SER A C 1
ATOM 965 O O . SER A 1 121 ? -11.100 2.045 4.731 1.00 94.31 121 SER A O 1
ATOM 967 N N . ALA A 1 122 ? -11.243 3.204 6.654 1.00 95.12 122 ALA A N 1
ATOM 968 C CA . ALA A 1 122 ? -10.027 2.647 7.233 1.00 95.12 122 ALA A CA 1
ATOM 969 C C . ALA A 1 122 ? -10.126 1.141 7.535 1.00 95.12 122 ALA A C 1
ATOM 971 O O . ALA A 1 122 ? -9.083 0.533 7.751 1.00 95.12 122 ALA A O 1
ATOM 972 N N . ILE A 1 123 ? -11.307 0.514 7.477 1.00 97.81 123 ILE A N 1
ATOM 973 C CA . ILE A 1 123 ? -11.460 -0.951 7.440 1.00 97.81 123 ILE A CA 1
ATOM 974 C C . ILE A 1 123 ? -11.642 -1.435 6.000 1.00 97.81 123 ILE A C 1
ATOM 976 O O . ILE A 1 123 ? -10.910 -2.305 5.527 1.00 97.81 123 ILE A O 1
ATOM 980 N N . GLN A 1 124 ? -12.569 -0.820 5.267 1.00 97.44 124 GLN A N 1
ATOM 981 C CA . GLN A 1 124 ? -12.980 -1.231 3.923 1.00 97.44 124 GLN A CA 1
ATOM 982 C C . GLN A 1 124 ? -11.801 -1.361 2.936 1.00 97.44 124 GLN A C 1
ATOM 984 O O . GLN A 1 124 ? -11.735 -2.330 2.175 1.00 97.44 124 GLN A O 1
ATOM 989 N N . ILE A 1 125 ? -10.822 -0.448 3.000 1.00 96.62 125 ILE A N 1
ATOM 990 C CA . ILE A 1 125 ? -9.619 -0.454 2.144 1.00 96.62 125 ILE A CA 1
ATOM 991 C C . ILE A 1 125 ? -8.730 -1.693 2.389 1.00 96.62 125 ILE A C 1
ATOM 993 O O . ILE A 1 125 ? -7.995 -2.108 1.495 1.00 96.62 125 ILE A O 1
ATOM 997 N N . GLY A 1 126 ? -8.776 -2.296 3.583 1.00 97.62 126 GLY A N 1
ATOM 998 C CA . GLY A 1 126 ? -7.983 -3.481 3.940 1.00 97.62 126 GLY A CA 1
ATOM 999 C C . GLY A 1 126 ? -8.499 -4.795 3.346 1.00 97.62 126 GLY A C 1
ATOM 1000 O O . GLY A 1 126 ? -7.789 -5.792 3.377 1.00 97.62 126 GLY A O 1
ATOM 1001 N N . ILE A 1 127 ? -9.712 -4.815 2.784 1.00 98.38 127 ILE A N 1
ATOM 1002 C CA . ILE A 1 127 ? -10.348 -6.026 2.242 1.00 98.38 127 ILE A CA 1
ATOM 1003 C C . ILE A 1 127 ? -9.833 -6.283 0.811 1.00 98.38 127 ILE A C 1
ATOM 1005 O O . ILE A 1 127 ? -10.579 -6.205 -0.167 1.00 98.38 127 ILE A O 1
ATOM 1009 N N . TYR A 1 128 ? -8.528 -6.538 0.667 1.00 98.56 128 TYR A N 1
ATOM 1010 C CA . TYR A 1 128 ? -7.832 -6.515 -0.629 1.00 98.56 128 TYR A CA 1
ATOM 1011 C C . TYR A 1 128 ? -8.414 -7.471 -1.672 1.00 98.56 128 TYR A C 1
ATOM 1013 O O . TYR A 1 128 ? -8.529 -7.088 -2.833 1.00 98.56 128 TYR A O 1
ATOM 1021 N N . ALA A 1 129 ? -8.843 -8.671 -1.267 1.00 98.44 129 ALA A N 1
ATOM 1022 C CA . ALA A 1 129 ? -9.464 -9.642 -2.168 1.00 98.44 129 ALA A CA 1
ATOM 1023 C C . ALA A 1 129 ? -10.715 -9.084 -2.875 1.00 98.44 129 ALA A C 1
ATOM 1025 O O . ALA A 1 129 ? -10.863 -9.260 -4.080 1.00 98.44 129 ALA A O 1
ATOM 1026 N N . LYS A 1 130 ? -11.573 -8.347 -2.151 1.00 97.88 130 LYS A N 1
ATOM 1027 C CA . LYS A 1 130 ? -12.797 -7.734 -2.699 1.00 97.88 130 LYS A CA 1
ATOM 1028 C C . LYS A 1 130 ? -12.482 -6.670 -3.749 1.00 97.88 130 LYS A C 1
ATOM 1030 O O . LYS A 1 130 ? -13.180 -6.563 -4.752 1.00 97.88 130 LYS A O 1
ATOM 1035 N N . HIS A 1 131 ? -11.451 -5.865 -3.503 1.00 98.06 131 HIS A N 1
ATOM 1036 C CA . HIS A 1 131 ? -11.001 -4.855 -4.461 1.00 98.06 131 HIS A CA 1
ATOM 1037 C C . HIS A 1 131 ? -10.373 -5.521 -5.683 1.00 98.06 131 HIS A C 1
ATOM 1039 O O . HIS A 1 131 ? -10.692 -5.155 -6.810 1.00 98.06 131 HIS A O 1
ATOM 1045 N N . LEU A 1 132 ? -9.560 -6.559 -5.479 1.00 98.38 132 LEU A N 1
ATOM 1046 C CA . LEU A 1 132 ? -8.936 -7.319 -6.557 1.00 98.38 132 LEU A CA 1
ATOM 1047 C C . LEU A 1 132 ? -9.962 -8.005 -7.479 1.00 98.38 132 LEU A C 1
ATOM 1049 O O . LEU A 1 132 ? -9.779 -7.966 -8.693 1.00 98.38 132 LEU A O 1
ATOM 1053 N N . ASP A 1 133 ? -11.074 -8.528 -6.947 1.00 98.31 133 ASP A N 1
ATOM 1054 C CA . ASP A 1 133 ? -12.192 -9.042 -7.763 1.00 98.31 133 ASP A CA 1
ATOM 1055 C C . ASP A 1 133 ? -12.746 -7.973 -8.747 1.00 98.31 133 ASP A C 1
ATOM 1057 O O . ASP A 1 133 ? -13.245 -8.315 -9.820 1.00 98.31 133 ASP A O 1
ATOM 1061 N N . ASN A 1 134 ? -12.650 -6.672 -8.425 1.00 97.62 134 ASN A N 1
ATOM 1062 C CA . ASN A 1 134 ? -13.043 -5.573 -9.324 1.00 97.62 134 ASN A CA 1
ATOM 1063 C C . ASN A 1 134 ? -12.000 -5.306 -10.425 1.00 97.62 134 ASN A C 1
ATOM 1065 O O . ASN A 1 134 ? -12.359 -5.001 -11.559 1.00 97.62 134 ASN A O 1
ATOM 1069 N N . TRP A 1 135 ? -10.707 -5.439 -10.115 1.00 98.44 135 TRP A N 1
ATOM 1070 C CA . TRP A 1 135 ? -9.623 -5.243 -11.089 1.00 98.44 135 TRP A CA 1
ATOM 1071 C C . TRP A 1 135 ? -9.503 -6.402 -12.085 1.00 98.44 135 TRP A C 1
ATOM 1073 O O . TRP A 1 135 ? -9.284 -6.161 -13.273 1.00 98.44 135 TRP A O 1
ATOM 1083 N N . LEU A 1 136 ? -9.707 -7.643 -11.630 1.00 98.38 136 LEU A N 1
ATOM 1084 C CA . LEU A 1 136 ? -9.599 -8.851 -12.461 1.00 98.38 136 LEU A CA 1
ATOM 1085 C C . LEU A 1 136 ? -10.716 -9.006 -13.507 1.00 98.38 136 LEU A C 1
ATOM 1087 O O . LEU A 1 136 ? -10.596 -9.836 -14.402 1.00 98.38 136 LEU A O 1
ATOM 1091 N N . GLN A 1 137 ? -11.773 -8.191 -13.441 1.00 98.31 137 GLN A N 1
ATOM 1092 C CA . GLN A 1 137 ? -12.771 -8.082 -14.515 1.00 98.31 137 GLN A CA 1
ATOM 1093 C C . GLN A 1 137 ? -12.220 -7.393 -15.777 1.00 98.31 137 GLN A C 1
ATOM 1095 O O . GLN A 1 137 ? -12.816 -7.518 -16.843 1.00 98.31 137 GLN A O 1
ATOM 1100 N N . PHE A 1 138 ? -11.099 -6.670 -15.662 1.00 98.00 138 PHE A N 1
ATOM 1101 C CA . PHE A 1 138 ? -10.511 -5.876 -16.746 1.00 98.00 138 PHE A CA 1
ATOM 1102 C C . PHE A 1 138 ? -9.065 -6.279 -17.048 1.00 98.00 138 PHE A C 1
ATOM 1104 O O . PHE A 1 138 ? -8.695 -6.407 -18.212 1.00 98.00 138 PHE A O 1
ATOM 1111 N N . PHE A 1 139 ? -8.247 -6.502 -16.016 1.00 97.50 139 PHE A N 1
ATOM 1112 C CA . PHE A 1 139 ? -6.821 -6.792 -16.164 1.00 97.50 139 PHE A CA 1
ATOM 1113 C C . PHE A 1 139 ? -6.496 -8.240 -15.774 1.00 97.50 139 PHE A C 1
ATOM 1115 O O . PHE A 1 139 ? -6.906 -8.681 -14.698 1.00 97.50 139 PHE A O 1
ATOM 1122 N N . PRO A 1 140 ? -5.722 -8.986 -16.584 1.00 98.06 140 PRO A N 1
ATOM 1123 C CA . PRO A 1 140 ? -5.232 -10.299 -16.188 1.00 98.06 140 PRO A CA 1
ATOM 1124 C C . PRO A 1 140 ? -4.239 -10.169 -15.027 1.00 98.06 140 PRO A C 1
ATOM 1126 O O . PRO A 1 140 ? -3.511 -9.182 -14.917 1.00 98.06 140 PRO A O 1
ATOM 1129 N N . MET A 1 141 ? -4.143 -11.207 -14.190 1.00 97.94 141 MET A N 1
ATOM 1130 C CA . MET A 1 141 ? -3.238 -11.226 -13.030 1.00 97.94 141 MET A CA 1
ATOM 1131 C C . MET A 1 141 ? -1.769 -10.939 -13.404 1.00 97.94 141 MET A C 1
ATOM 1133 O O . MET A 1 141 ? -1.049 -10.294 -12.651 1.00 97.94 141 MET A O 1
ATOM 1137 N N . SER A 1 142 ? -1.330 -11.333 -14.604 1.00 97.69 142 SER A N 1
ATOM 1138 C CA . SER A 1 142 ? 0.016 -11.055 -15.134 1.00 97.69 142 SER A CA 1
ATOM 1139 C C . SER A 1 142 ? 0.326 -9.567 -15.363 1.00 97.69 142 SER A C 1
ATOM 1141 O O . SER A 1 142 ? 1.496 -9.210 -15.501 1.00 97.69 142 SER A O 1
ATOM 1143 N N . GLN A 1 143 ? -0.686 -8.694 -15.384 1.00 98.06 143 GLN A N 1
ATOM 1144 C CA . GLN A 1 143 ? -0.539 -7.236 -15.453 1.00 98.06 143 GLN A CA 1
ATOM 1145 C C . GLN A 1 143 ? -0.611 -6.550 -14.079 1.00 98.06 143 GLN A C 1
ATOM 1147 O O . GLN A 1 143 ? -0.555 -5.320 -14.031 1.00 98.06 143 GLN A O 1
ATOM 1152 N N . ILE A 1 144 ? -0.699 -7.304 -12.974 1.00 98.31 144 ILE A N 1
ATOM 1153 C CA . ILE A 1 144 ? -0.785 -6.758 -11.613 1.00 98.31 144 ILE A CA 1
ATOM 1154 C C . ILE A 1 144 ? 0.336 -7.326 -10.728 1.00 98.31 144 ILE A C 1
ATOM 1156 O O . ILE A 1 144 ? 0.303 -8.485 -10.321 1.00 98.31 144 ILE A O 1
ATOM 1160 N N . LEU A 1 145 ? 1.323 -6.498 -10.378 1.00 98.50 145 LEU A N 1
ATOM 1161 C CA . LEU A 1 145 ? 2.363 -6.858 -9.409 1.00 98.50 145 LEU A CA 1
ATOM 1162 C C . LEU A 1 145 ? 1.952 -6.461 -7.993 1.00 98.50 145 LEU A C 1
ATOM 1164 O O . LEU A 1 145 ? 1.756 -5.280 -7.715 1.00 98.50 145 LEU A O 1
ATOM 1168 N N . PHE A 1 146 ? 1.972 -7.414 -7.064 1.00 98.31 146 PHE A N 1
ATOM 1169 C CA . PHE A 1 146 ? 1.818 -7.133 -5.637 1.00 98.31 146 PHE A CA 1
ATOM 1170 C C . PHE A 1 146 ? 3.173 -7.041 -4.927 1.00 98.31 146 PHE A C 1
ATOM 1172 O O . PHE A 1 146 ? 3.957 -7.998 -4.909 1.00 98.31 146 PHE A O 1
ATOM 1179 N N . VAL A 1 147 ? 3.436 -5.878 -4.333 1.00 97.81 147 VAL A N 1
ATOM 1180 C CA . VAL A 1 147 ? 4.669 -5.544 -3.597 1.00 97.81 147 VAL A CA 1
ATOM 1181 C C . VAL A 1 147 ? 4.368 -5.563 -2.100 1.00 97.81 147 VAL A C 1
ATOM 1183 O O . VAL A 1 147 ? 3.374 -4.980 -1.664 1.00 97.81 147 VAL A O 1
ATOM 1186 N N . SER A 1 148 ? 5.215 -6.212 -1.302 1.00 97.75 148 SER A N 1
ATOM 1187 C CA . SER A 1 148 ? 5.065 -6.238 0.157 1.00 97.75 148 SER A CA 1
ATOM 1188 C C . SER A 1 148 ? 5.589 -4.933 0.756 1.00 97.75 148 SER A C 1
ATOM 1190 O O . SER A 1 148 ? 6.762 -4.593 0.610 1.00 97.75 148 SER A O 1
ATOM 1192 N N . GLY A 1 149 ? 4.727 -4.198 1.455 1.00 94.75 149 GLY A N 1
ATOM 1193 C CA . GLY A 1 149 ? 5.092 -2.979 2.172 1.00 94.75 149 GLY A CA 1
ATOM 1194 C C . GLY A 1 149 ? 5.996 -3.249 3.375 1.00 94.75 149 GLY A C 1
ATOM 1195 O O . GLY A 1 149 ? 6.870 -2.434 3.662 1.00 94.75 149 GLY A O 1
ATOM 1196 N N . GLU A 1 150 ? 5.835 -4.396 4.039 1.00 95.81 150 GLU A N 1
ATOM 1197 C CA . GLU A 1 150 ? 6.746 -4.877 5.083 1.00 95.81 150 GLU A CA 1
ATOM 1198 C C . GLU A 1 150 ? 8.143 -5.114 4.503 1.00 95.81 150 GLU A C 1
ATOM 1200 O O . GLU A 1 150 ? 9.133 -4.572 5.003 1.00 95.81 150 GLU A O 1
ATOM 1205 N N . ARG A 1 151 ? 8.227 -5.866 3.398 1.00 96.62 151 ARG A N 1
ATOM 1206 C CA . ARG A 1 151 ? 9.508 -6.185 2.766 1.00 96.62 151 ARG A CA 1
ATOM 1207 C C . ARG A 1 151 ? 10.147 -4.978 2.081 1.00 96.62 151 ARG A C 1
ATOM 1209 O O . ARG A 1 151 ? 11.362 -4.865 2.085 1.00 96.62 151 ARG A O 1
ATOM 1216 N N . LEU A 1 152 ? 9.367 -4.009 1.605 1.00 94.44 152 LEU A N 1
ATOM 1217 C CA . LEU A 1 152 ? 9.888 -2.730 1.110 1.00 94.44 152 LEU A CA 1
ATOM 1218 C C . LEU A 1 152 ? 10.593 -1.905 2.212 1.00 94.44 152 LEU A C 1
ATOM 1220 O O . LEU A 1 152 ? 11.385 -1.018 1.898 1.00 94.44 152 LEU A O 1
ATOM 1224 N N . ILE A 1 153 ? 10.332 -2.189 3.496 1.00 92.88 153 ILE A N 1
ATOM 1225 C CA . ILE A 1 153 ? 11.035 -1.578 4.635 1.00 92.88 153 ILE A CA 1
ATOM 1226 C C . ILE A 1 153 ? 12.283 -2.390 5.017 1.00 92.88 153 ILE A C 1
ATOM 1228 O O . ILE A 1 153 ? 13.330 -1.790 5.262 1.00 92.88 153 ILE A O 1
ATOM 1232 N N . SER A 1 154 ? 12.191 -3.725 5.079 1.00 95.81 154 SER A N 1
ATOM 1233 C CA . SER A 1 154 ? 13.297 -4.591 5.530 1.00 95.81 154 SER A CA 1
ATOM 1234 C C . SER A 1 154 ? 14.321 -4.942 4.440 1.00 95.81 154 SER A C 1
ATOM 1236 O O . SER A 1 154 ? 15.509 -5.047 4.728 1.00 95.81 154 SER A O 1
ATOM 1238 N N . ASP A 1 155 ? 13.873 -5.085 3.194 1.00 97.12 155 ASP A N 1
ATOM 1239 C CA . ASP A 1 155 ? 14.645 -5.446 2.000 1.00 97.12 155 ASP A CA 1
ATOM 1240 C C . ASP A 1 155 ? 14.139 -4.641 0.773 1.00 97.12 155 ASP A C 1
ATOM 1242 O O . ASP A 1 155 ? 13.537 -5.188 -0.162 1.00 97.12 155 ASP A O 1
ATOM 1246 N N . PRO A 1 156 ? 14.359 -3.308 0.752 1.00 96.31 156 PRO A N 1
ATOM 1247 C CA . PRO A 1 15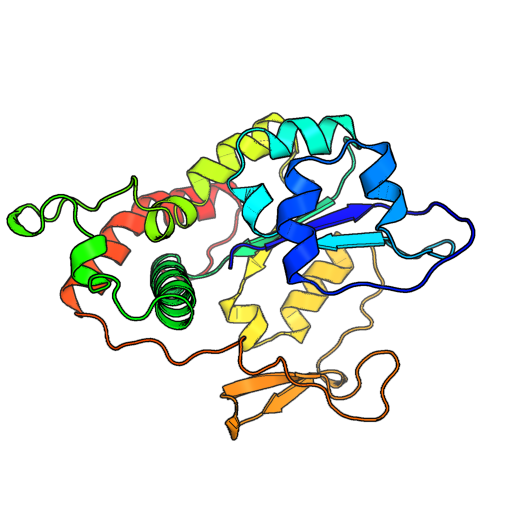6 ? 13.925 -2.460 -0.357 1.00 96.31 156 PRO A CA 1
ATOM 1248 C C . PRO A 1 156 ? 14.577 -2.852 -1.687 1.00 96.31 156 PRO A C 1
ATOM 1250 O O . PRO A 1 156 ? 13.959 -2.701 -2.737 1.00 96.31 156 PRO A O 1
ATOM 1253 N N . ALA A 1 157 ? 15.808 -3.372 -1.667 1.00 97.00 157 ALA A N 1
ATOM 1254 C CA . ALA A 1 157 ? 16.511 -3.795 -2.874 1.00 97.00 157 ALA A CA 1
ATOM 1255 C C . ALA A 1 157 ? 15.872 -5.043 -3.507 1.00 97.00 157 ALA A C 1
ATOM 1257 O O . ALA A 1 157 ? 15.692 -5.078 -4.725 1.00 97.00 157 ALA A O 1
ATOM 1258 N N . GLY A 1 158 ? 15.482 -6.037 -2.701 1.00 97.69 158 GLY A N 1
ATOM 1259 C CA . GLY A 1 158 ? 14.807 -7.244 -3.175 1.00 97.69 158 GLY A CA 1
ATOM 1260 C C . GLY A 1 158 ? 13.427 -6.968 -3.773 1.00 97.69 158 GLY A C 1
ATOM 1261 O O . GLY A 1 158 ? 13.116 -7.483 -4.850 1.00 97.69 158 GLY A O 1
ATOM 1262 N N . GLU A 1 159 ? 12.617 -6.112 -3.142 1.00 97.31 159 GLU A N 1
ATOM 1263 C CA . GLU A 1 159 ? 11.309 -5.729 -3.700 1.00 97.31 159 GLU A CA 1
ATOM 1264 C C . GLU A 1 159 ? 11.445 -4.858 -4.961 1.00 97.31 159 GLU A C 1
ATOM 1266 O O . GLU A 1 159 ? 10.749 -5.106 -5.947 1.00 97.31 159 GLU A O 1
ATOM 1271 N N . LEU A 1 160 ? 12.392 -3.911 -5.007 1.00 97.62 160 LEU A N 1
ATOM 1272 C CA . LEU A 1 160 ? 12.674 -3.147 -6.233 1.00 97.62 160 LEU A CA 1
ATOM 1273 C C . LEU A 1 160 ? 13.254 -4.030 -7.351 1.00 97.62 160 LEU A C 1
ATOM 1275 O O . LEU A 1 160 ? 13.043 -3.739 -8.528 1.00 97.62 160 LEU A O 1
ATOM 1279 N N . GLY A 1 161 ? 13.930 -5.133 -7.024 1.00 98.19 161 GLY A N 1
ATOM 1280 C CA . GLY A 1 161 ? 14.320 -6.165 -7.990 1.00 98.19 161 GLY A CA 1
ATOM 1281 C C . GLY A 1 161 ? 13.116 -6.810 -8.689 1.00 98.19 161 GLY A C 1
ATOM 1282 O O . GLY A 1 161 ? 13.147 -6.995 -9.903 1.00 98.19 161 GLY A O 1
ATOM 1283 N N . ARG A 1 162 ? 12.026 -7.075 -7.953 1.00 98.00 162 ARG A N 1
ATOM 1284 C CA . ARG A 1 162 ? 10.762 -7.592 -8.519 1.00 98.00 162 ARG A CA 1
ATOM 1285 C C . ARG A 1 162 ? 10.033 -6.542 -9.361 1.00 98.00 162 ARG A C 1
ATOM 1287 O O . ARG A 1 162 ? 9.493 -6.875 -10.412 1.00 98.00 162 ARG A O 1
ATOM 1294 N N . VAL A 1 163 ? 10.034 -5.282 -8.917 1.00 98.00 163 VAL A N 1
ATOM 1295 C CA . VAL A 1 163 ? 9.431 -4.159 -9.660 1.00 98.00 163 VAL A CA 1
ATOM 1296 C C . VAL A 1 163 ? 10.137 -3.929 -10.997 1.00 98.00 163 VAL A C 1
ATOM 1298 O O . VAL A 1 163 ? 9.462 -3.775 -12.012 1.00 98.00 163 VAL A O 1
ATOM 1301 N N . GLN A 1 164 ? 11.474 -3.942 -11.020 1.00 98.06 164 GLN A N 1
ATOM 1302 C CA . GLN A 1 164 ? 12.251 -3.766 -12.253 1.00 98.06 164 GLN A CA 1
ATOM 1303 C C . GLN A 1 164 ? 11.930 -4.869 -13.275 1.00 98.06 164 GLN A C 1
ATOM 1305 O O . GLN A 1 164 ? 11.541 -4.543 -14.394 1.00 98.06 164 GLN A O 1
ATOM 1310 N N . ASP A 1 165 ? 11.969 -6.145 -12.874 1.00 98.25 165 ASP A N 1
ATOM 1311 C CA . ASP A 1 165 ? 11.637 -7.272 -13.763 1.00 98.25 165 ASP A CA 1
ATOM 1312 C C . ASP A 1 165 ? 10.215 -7.176 -14.324 1.00 98.25 165 ASP A C 1
ATOM 1314 O O . ASP A 1 165 ? 9.999 -7.332 -15.525 1.00 98.25 165 ASP A O 1
ATOM 1318 N N . PHE A 1 166 ? 9.236 -6.883 -13.464 1.00 98.06 166 PHE A N 1
ATOM 1319 C CA . PHE A 1 166 ? 7.839 -6.749 -13.868 1.00 98.06 166 PHE A CA 1
ATOM 1320 C C . PHE A 1 166 ? 7.634 -5.631 -14.899 1.00 98.06 166 PHE A C 1
ATOM 1322 O O . PHE A 1 166 ? 6.841 -5.783 -15.832 1.00 98.06 166 PHE A O 1
ATOM 1329 N N . LEU A 1 167 ? 8.368 -4.525 -14.772 1.00 96.44 167 LEU A N 1
ATOM 1330 C CA . LEU A 1 167 ? 8.349 -3.421 -15.732 1.00 96.44 167 LEU A CA 1
ATOM 1331 C C . LEU A 1 167 ? 9.211 -3.678 -16.982 1.00 96.44 167 LEU A C 1
ATOM 1333 O O . LEU A 1 167 ? 9.171 -2.870 -17.904 1.00 96.44 167 LEU A O 1
ATOM 1337 N N . GLY A 1 168 ? 9.959 -4.786 -17.050 1.00 96.25 168 GLY A N 1
ATOM 1338 C CA . GLY A 1 168 ? 10.910 -5.061 -18.136 1.00 96.25 168 GLY A CA 1
ATOM 1339 C C . GLY A 1 168 ? 12.181 -4.203 -18.074 1.00 96.25 168 GLY A C 1
ATOM 1340 O O . GLY A 1 168 ? 12.896 -4.080 -19.066 1.00 96.25 168 GLY A O 1
ATOM 1341 N N . LEU A 1 169 ? 12.464 -3.593 -16.920 1.00 96.00 169 LEU A N 1
ATOM 1342 C CA . LEU A 1 169 ? 13.629 -2.745 -16.693 1.00 96.00 169 LEU A CA 1
ATOM 1343 C C . LEU A 1 169 ? 14.844 -3.575 -16.271 1.00 96.00 169 LEU A C 1
ATOM 1345 O O . LEU A 1 169 ? 14.744 -4.541 -15.514 1.00 96.00 169 LEU A O 1
ATOM 1349 N N . LYS A 1 170 ? 16.035 -3.137 -16.687 1.00 96.44 170 LYS A N 1
ATOM 1350 C CA . LYS A 1 170 ? 17.298 -3.687 -16.181 1.00 96.44 170 LYS A CA 1
ATOM 1351 C C . LYS A 1 170 ? 17.393 -3.463 -14.668 1.00 96.44 170 LYS A C 1
ATOM 1353 O O . LYS A 1 170 ? 17.212 -2.341 -14.201 1.00 96.44 170 LYS A O 1
ATOM 1358 N N . ARG A 1 171 ? 17.769 -4.503 -13.914 1.00 96.81 171 ARG A N 1
ATOM 1359 C CA . ARG A 1 171 ? 18.079 -4.407 -12.476 1.00 96.81 171 ARG A CA 1
ATOM 1360 C C . ARG A 1 171 ? 19.314 -3.529 -12.231 1.00 96.81 171 ARG A C 1
ATOM 1362 O O . ARG A 1 171 ? 20.446 -4.003 -12.295 1.00 96.81 171 ARG A O 1
ATOM 1369 N N . ILE A 1 172 ? 19.081 -2.246 -11.972 1.00 95.88 172 ILE A N 1
ATOM 1370 C CA . ILE A 1 172 ? 20.090 -1.228 -11.636 1.00 95.88 172 ILE A CA 1
ATOM 1371 C C . ILE A 1 172 ? 19.984 -0.866 -10.147 1.00 95.88 172 ILE A C 1
ATOM 1373 O O . ILE A 1 172 ? 20.999 -0.790 -9.446 1.00 95.88 172 ILE A O 1
ATOM 1377 N N . ILE A 1 173 ? 18.756 -0.707 -9.642 1.00 94.75 173 ILE A N 1
ATOM 1378 C CA . ILE A 1 173 ? 18.486 -0.435 -8.228 1.00 94.75 173 ILE A CA 1
ATOM 1379 C C . ILE A 1 173 ? 18.848 -1.679 -7.411 1.00 94.75 173 ILE A C 1
ATOM 1381 O O . ILE A 1 173 ? 18.392 -2.788 -7.689 1.00 94.75 173 ILE A O 1
ATOM 1385 N N . THR A 1 174 ? 19.697 -1.460 -6.410 1.00 95.50 174 THR A N 1
ATOM 1386 C CA . THR A 1 174 ? 20.403 -2.461 -5.590 1.00 95.50 174 THR A CA 1
ATOM 1387 C C . THR A 1 174 ? 20.603 -1.927 -4.167 1.00 95.50 174 THR A C 1
ATOM 1389 O O . THR A 1 174 ? 20.417 -0.734 -3.921 1.00 95.50 174 THR A O 1
ATOM 1392 N N . ASP A 1 175 ? 21.044 -2.777 -3.238 1.00 94.38 175 ASP A N 1
ATOM 1393 C CA . ASP A 1 175 ? 21.429 -2.447 -1.852 1.00 94.38 175 ASP A CA 1
ATOM 1394 C C . ASP A 1 175 ? 22.304 -1.179 -1.732 1.00 94.38 175 ASP A C 1
ATOM 1396 O O . ASP A 1 175 ? 22.121 -0.348 -0.836 1.00 94.38 175 ASP A O 1
ATOM 1400 N N . LYS A 1 176 ? 23.206 -0.967 -2.699 1.00 92.75 176 LYS A N 1
ATOM 1401 C CA . LYS A 1 176 ? 24.106 0.194 -2.777 1.00 92.75 176 LYS A CA 1
ATOM 1402 C C . LYS A 1 176 ? 23.380 1.538 -2.868 1.00 92.75 176 LYS A C 1
ATOM 1404 O O . LYS A 1 176 ? 23.992 2.557 -2.553 1.00 92.75 176 LYS A O 1
ATOM 1409 N N . HIS A 1 177 ? 22.101 1.550 -3.239 1.00 93.69 177 HIS A N 1
ATOM 1410 C CA . HIS A 1 177 ? 21.268 2.750 -3.336 1.00 93.69 177 HIS A CA 1
ATOM 1411 C C . HIS A 1 177 ? 20.583 3.117 -2.011 1.00 93.69 177 HIS A C 1
ATOM 1413 O O . HIS A 1 177 ? 20.146 4.257 -1.855 1.00 93.69 177 HIS A O 1
ATOM 1419 N N . PHE A 1 178 ? 20.542 2.206 -1.033 1.00 94.44 178 PHE A N 1
ATOM 1420 C CA . PHE A 1 178 ? 19.828 2.389 0.233 1.00 94.44 178 PHE A CA 1
ATOM 1421 C C . PHE A 1 178 ? 20.771 2.473 1.437 1.00 94.44 178 PHE A C 1
ATOM 1423 O O . PHE A 1 178 ? 21.825 1.837 1.472 1.00 94.44 178 PHE A O 1
ATOM 1430 N N . TYR A 1 179 ? 20.383 3.237 2.454 1.00 92.62 179 TYR A N 1
ATOM 1431 C CA . TYR A 1 179 ? 20.953 3.175 3.803 1.00 92.62 179 TYR A CA 1
ATOM 1432 C C . TYR A 1 179 ? 19.826 3.159 4.832 1.00 92.62 179 TYR A C 1
ATOM 1434 O O . TYR A 1 179 ? 18.773 3.747 4.600 1.00 92.62 179 TYR A O 1
ATOM 1442 N N . PHE A 1 180 ? 20.034 2.507 5.974 1.00 91.62 180 PHE A N 1
ATOM 1443 C CA . PHE A 1 180 ? 19.063 2.548 7.063 1.00 91.62 180 PHE A CA 1
ATOM 1444 C C . PHE A 1 180 ? 19.322 3.764 7.956 1.00 91.62 180 PHE A C 1
ATOM 1446 O O . PHE A 1 180 ? 20.436 3.951 8.446 1.00 91.62 180 PHE A O 1
ATOM 1453 N N . ASN A 1 181 ? 18.303 4.594 8.178 1.00 91.50 181 ASN A N 1
ATOM 1454 C CA . ASN A 1 181 ? 18.391 5.708 9.116 1.00 91.50 181 ASN A CA 1
ATOM 1455 C C . ASN A 1 181 ? 17.830 5.257 10.471 1.00 91.50 181 ASN A C 1
ATOM 1457 O O . ASN A 1 181 ? 16.613 5.189 10.641 1.00 91.50 181 ASN A O 1
ATOM 1461 N N . GLN A 1 182 ? 18.717 4.969 11.430 1.00 89.12 182 GLN A N 1
ATOM 1462 C CA . GLN A 1 182 ? 18.343 4.490 12.768 1.00 89.12 182 GLN A CA 1
ATOM 1463 C C . GLN A 1 182 ? 17.417 5.466 13.510 1.00 89.12 182 GLN A C 1
ATOM 1465 O O . GLN A 1 182 ? 16.431 5.034 14.094 1.00 89.12 182 GLN A O 1
ATOM 1470 N N . THR A 1 183 ? 17.671 6.777 13.426 1.00 85.50 183 THR A N 1
ATOM 1471 C CA . THR A 1 183 ? 16.835 7.813 14.060 1.00 85.50 183 THR A CA 1
ATOM 1472 C C . THR A 1 183 ? 15.431 7.886 13.456 1.00 85.50 183 THR A C 1
ATOM 1474 O O . THR A 1 183 ? 14.476 8.205 14.158 1.00 85.50 183 THR A O 1
ATOM 1477 N N . LYS A 1 184 ? 15.287 7.603 12.154 1.00 86.19 184 LYS A N 1
ATOM 1478 C CA . LYS A 1 184 ? 13.979 7.557 11.482 1.00 86.19 184 LYS A CA 1
ATOM 1479 C C . LYS A 1 184 ? 13.285 6.197 11.648 1.00 86.19 184 LYS A C 1
ATOM 1481 O O . LYS A 1 184 ? 12.062 6.156 11.602 1.00 86.19 184 LYS A O 1
ATOM 1486 N N . GLY A 1 185 ? 14.040 5.106 11.788 1.00 87.94 185 GLY A N 1
ATOM 1487 C CA . GLY A 1 185 ? 13.529 3.730 11.794 1.00 87.94 185 GLY A CA 1
ATOM 1488 C C . GLY A 1 185 ? 13.158 3.179 10.407 1.00 87.94 185 GLY A C 1
ATOM 1489 O O . GLY A 1 185 ? 12.421 2.203 10.322 1.00 87.94 185 GLY A O 1
ATOM 1490 N N . PHE A 1 186 ? 13.633 3.800 9.319 1.00 91.00 186 PHE A N 1
ATOM 1491 C CA . PHE A 1 186 ? 13.291 3.424 7.938 1.00 91.00 186 PHE A CA 1
ATOM 1492 C C . PHE A 1 186 ? 14.510 3.506 6.998 1.00 91.00 186 PHE A C 1
ATOM 1494 O O . PHE A 1 186 ? 15.422 4.307 7.246 1.00 91.00 186 PHE A O 1
ATOM 1501 N N . PRO A 1 187 ? 14.520 2.741 5.887 1.00 91.12 187 PRO A N 1
ATOM 1502 C CA . PRO A 1 187 ? 15.483 2.937 4.811 1.00 91.12 187 PRO A CA 1
ATOM 1503 C C . PRO A 1 187 ? 15.285 4.289 4.105 1.00 91.12 187 PRO A C 1
ATOM 1505 O O . PRO A 1 187 ? 14.176 4.813 3.986 1.00 91.12 187 PRO A O 1
ATOM 1508 N N . CYS A 1 188 ? 16.391 4.835 3.611 1.00 92.50 188 CYS A N 1
ATOM 1509 C CA . CYS A 1 188 ? 16.496 6.091 2.878 1.00 92.50 188 CYS A CA 1
ATOM 1510 C C . CYS A 1 188 ? 17.425 5.914 1.661 1.00 92.50 188 CYS A C 1
ATOM 1512 O O . CYS A 1 188 ? 18.227 4.978 1.609 1.00 92.50 188 CYS A O 1
ATOM 1514 N N . LEU A 1 189 ? 17.343 6.816 0.680 1.00 92.00 189 LEU A N 1
ATOM 1515 C CA . LEU A 1 189 ? 18.160 6.777 -0.539 1.00 92.00 189 LEU A CA 1
ATOM 1516 C C . LEU A 1 189 ? 19.527 7.431 -0.295 1.00 92.00 189 LEU A C 1
ATOM 1518 O O . LEU A 1 189 ? 19.593 8.585 0.123 1.00 92.00 189 LEU A O 1
ATOM 1522 N N . LYS A 1 190 ? 20.627 6.724 -0.584 1.00 85.44 190 LYS A N 1
ATOM 1523 C CA . LYS A 1 190 ? 22.011 7.237 -0.459 1.00 85.44 190 LYS A CA 1
ATOM 1524 C C . LYS A 1 190 ? 22.313 8.354 -1.461 1.00 85.44 190 LYS A C 1
ATOM 1526 O O . LYS A 1 190 ? 23.020 9.300 -1.129 1.00 85.44 190 LYS A O 1
ATOM 1531 N N . LYS A 1 191 ? 21.784 8.222 -2.678 1.00 73.50 191 LYS A N 1
ATOM 1532 C CA . LYS A 1 191 ? 21.829 9.207 -3.764 1.00 73.50 191 LYS A CA 1
ATOM 1533 C C . LYS A 1 191 ? 20.442 9.215 -4.396 1.00 73.50 191 LYS A C 1
ATOM 1535 O O . LYS A 1 191 ? 20.017 8.176 -4.896 1.00 73.50 191 LYS A O 1
ATOM 1540 N N . ALA A 1 192 ? 19.728 10.331 -4.322 1.00 65.00 192 ALA A N 1
ATOM 1541 C CA . ALA A 1 192 ? 18.516 10.511 -5.117 1.00 65.00 192 ALA A CA 1
ATOM 1542 C C . ALA A 1 192 ? 18.910 10.981 -6.525 1.00 65.00 192 ALA A C 1
ATOM 1544 O O . ALA A 1 192 ? 19.924 11.667 -6.679 1.00 65.00 192 ALA A O 1
ATOM 1545 N N . GLU A 1 193 ? 18.122 10.640 -7.546 1.00 59.28 193 GLU A N 1
ATOM 1546 C CA . GLU A 1 193 ? 18.301 11.233 -8.875 1.00 59.28 193 GLU A CA 1
ATOM 1547 C C . GLU A 1 193 ? 18.239 12.766 -8.762 1.00 59.28 193 GLU A C 1
ATOM 1549 O O . GLU A 1 193 ? 17.376 13.320 -8.083 1.00 59.28 193 GLU A O 1
ATOM 1554 N N . GLY A 1 194 ? 19.222 13.453 -9.351 1.00 62.72 194 GLY A N 1
ATOM 1555 C CA . GLY A 1 194 ? 19.347 14.914 -9.283 1.00 62.72 194 GLY A CA 1
ATOM 1556 C C . GLY A 1 194 ? 19.933 15.506 -7.988 1.00 62.72 194 GLY A C 1
ATOM 1557 O O . GLY A 1 194 ? 20.105 16.721 -7.931 1.00 62.72 194 GLY A O 1
ATOM 1558 N N . SER A 1 195 ? 20.291 14.714 -6.965 1.00 64.19 195 SER A N 1
ATOM 1559 C CA . SER A 1 195 ? 20.858 15.237 -5.704 1.00 64.19 195 SER A CA 1
ATOM 1560 C C . SER A 1 195 ? 22.157 14.546 -5.282 1.00 64.19 195 SER A C 1
ATOM 1562 O O . SER A 1 195 ? 22.245 13.321 -5.197 1.00 64.19 195 SER A O 1
ATOM 1564 N N . SER A 1 196 ? 23.155 15.347 -4.899 1.00 68.94 196 SER A N 1
ATOM 1565 C CA . SER A 1 196 ? 24.400 14.872 -4.276 1.00 68.94 196 SER A CA 1
ATOM 1566 C C . SER A 1 196 ? 24.240 14.448 -2.809 1.00 68.94 196 SER A C 1
ATOM 1568 O O . SER A 1 196 ? 25.175 13.894 -2.230 1.00 68.94 196 SER A O 1
ATOM 1570 N N . LYS A 1 197 ? 23.076 14.704 -2.194 1.00 77.62 197 LYS A N 1
ATOM 1571 C CA . LYS A 1 197 ? 22.796 14.429 -0.777 1.00 77.62 197 LYS A CA 1
ATOM 1572 C C . LYS A 1 197 ? 21.847 13.234 -0.603 1.00 77.62 197 LYS A C 1
ATOM 1574 O O . LYS A 1 197 ? 20.918 13.088 -1.404 1.00 77.62 197 LYS A O 1
ATOM 1579 N N . PRO A 1 198 ? 22.010 12.433 0.469 1.00 83.56 198 PRO A N 1
ATOM 1580 C CA . PRO A 1 198 ? 21.054 11.391 0.825 1.00 83.56 198 PRO A CA 1
ATOM 1581 C C . PRO A 1 198 ? 19.645 11.955 1.056 1.00 83.56 198 PRO A C 1
ATOM 1583 O O . PRO A 1 198 ? 19.487 13.052 1.596 1.00 83.56 198 PRO A O 1
ATOM 1586 N N . HIS A 1 199 ? 18.620 11.189 0.682 1.00 88.88 199 HIS A N 1
ATOM 1587 C CA . HIS A 1 199 ? 17.218 11.576 0.814 1.00 88.88 199 HIS A CA 1
ATOM 1588 C C . HIS A 1 199 ? 16.438 10.564 1.661 1.00 88.88 199 HIS A C 1
ATOM 1590 O O . HIS A 1 199 ? 16.269 9.402 1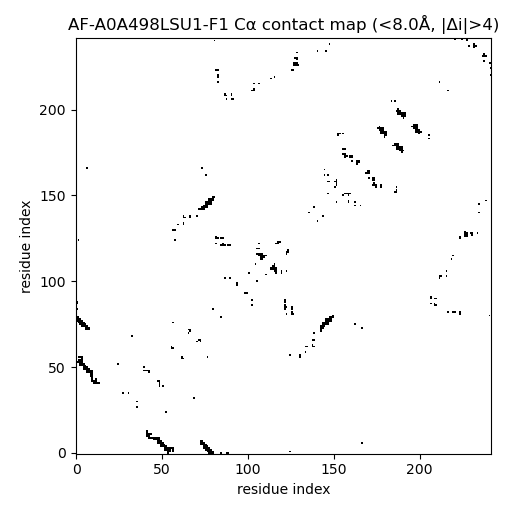.288 1.00 88.88 199 HIS A O 1
ATOM 1596 N N . CYS A 1 200 ? 15.911 11.032 2.791 1.00 89.06 200 CYS A N 1
ATOM 1597 C CA . CYS A 1 200 ? 14.902 10.327 3.573 1.00 89.06 200 CYS A CA 1
ATOM 1598 C C . CYS A 1 200 ? 13.514 10.897 3.283 1.00 89.06 200 CYS A C 1
ATOM 1600 O O . CYS A 1 200 ? 13.351 12.113 3.189 1.00 89.06 200 CYS A O 1
ATOM 1602 N N . LEU A 1 201 ? 12.499 10.029 3.271 1.00 87.44 201 LEU A N 1
ATOM 1603 C CA . LEU A 1 201 ? 11.102 10.457 3.202 1.00 87.44 201 LEU A CA 1
ATOM 1604 C C . LEU A 1 201 ? 10.761 11.440 4.339 1.00 87.44 201 LEU A C 1
ATOM 1606 O O . LEU A 1 201 ? 11.198 11.260 5.482 1.00 87.44 201 LEU A O 1
ATOM 1610 N N . GLY A 1 202 ? 9.936 12.445 4.034 1.00 84.62 202 GLY A N 1
ATOM 1611 C CA . GLY A 1 202 ? 9.571 13.522 4.961 1.00 84.62 202 GLY A CA 1
ATOM 1612 C C . GLY A 1 202 ? 8.838 13.074 6.236 1.00 84.62 202 GLY A C 1
ATOM 1613 O O . GLY A 1 202 ? 8.492 11.904 6.420 1.00 84.62 202 GLY A O 1
ATOM 1614 N N . LYS A 1 203 ? 8.564 14.036 7.131 1.00 83.12 203 LYS A N 1
ATOM 1615 C CA . LYS A 1 203 ? 7.904 13.807 8.438 1.00 83.12 203 LYS A CA 1
ATOM 1616 C C . LYS A 1 203 ? 6.512 13.157 8.322 1.00 83.12 203 LYS A C 1
ATOM 1618 O O . LYS A 1 203 ? 6.062 12.490 9.243 1.00 83.12 203 LYS A O 1
ATOM 1623 N N . THR A 1 204 ? 5.848 13.301 7.175 1.00 79.25 204 THR A N 1
ATOM 1624 C CA . THR A 1 204 ? 4.537 12.699 6.870 1.00 79.25 204 THR A CA 1
ATOM 1625 C C . THR A 1 204 ? 4.596 11.206 6.515 1.00 79.25 204 THR A C 1
ATOM 1627 O O . THR A 1 204 ? 3.546 10.597 6.293 1.00 79.25 204 THR A O 1
ATOM 1630 N N . LYS A 1 205 ? 5.787 10.590 6.456 1.00 86.06 205 LYS A N 1
ATOM 1631 C CA . LYS A 1 205 ? 5.984 9.156 6.187 1.00 86.06 205 LYS A CA 1
ATOM 1632 C C . LYS A 1 205 ? 6.728 8.509 7.364 1.00 86.06 205 LYS A C 1
ATOM 1634 O O . LYS A 1 205 ? 7.825 8.950 7.714 1.00 86.06 205 LYS A O 1
ATOM 1639 N N . GLY A 1 206 ? 6.137 7.463 7.945 1.00 85.38 206 GLY A N 1
ATOM 1640 C CA . GLY A 1 206 ? 6.623 6.837 9.182 1.00 85.38 206 GLY A CA 1
ATOM 1641 C C . GLY A 1 206 ? 6.180 7.573 10.453 1.00 85.38 206 GLY A C 1
ATOM 1642 O O . GLY A 1 206 ? 7.005 7.833 11.318 1.00 85.38 206 GLY A O 1
ATOM 1643 N N . ARG A 1 207 ? 4.897 7.962 10.548 1.00 90.31 207 ARG A N 1
ATOM 1644 C CA . ARG A 1 207 ? 4.328 8.524 11.788 1.00 90.31 207 ARG A CA 1
ATOM 1645 C C . ARG A 1 207 ? 4.307 7.456 12.885 1.00 90.31 207 ARG A C 1
ATOM 1647 O O . ARG A 1 207 ? 3.938 6.318 12.599 1.00 90.31 207 ARG A O 1
ATOM 1654 N N . THR A 1 208 ? 4.599 7.843 14.123 1.00 92.88 208 THR A N 1
ATOM 1655 C CA . THR A 1 208 ? 4.319 7.020 15.307 1.00 92.88 208 THR A CA 1
ATOM 1656 C C . THR A 1 208 ? 2.823 6.722 15.370 1.00 92.88 208 THR A C 1
ATOM 1658 O O . THR A 1 208 ? 2.007 7.636 15.259 1.00 92.88 208 THR A O 1
ATOM 1661 N N . HIS A 1 209 ? 2.463 5.448 15.500 1.00 95.25 209 HIS A N 1
ATOM 1662 C CA . HIS A 1 209 ? 1.075 5.036 15.689 1.00 95.25 209 HIS A CA 1
ATOM 1663 C C . HIS A 1 209 ? 0.671 5.214 17.167 1.00 95.25 209 HIS A C 1
ATOM 1665 O O . HIS A 1 209 ? 1.523 5.046 18.043 1.00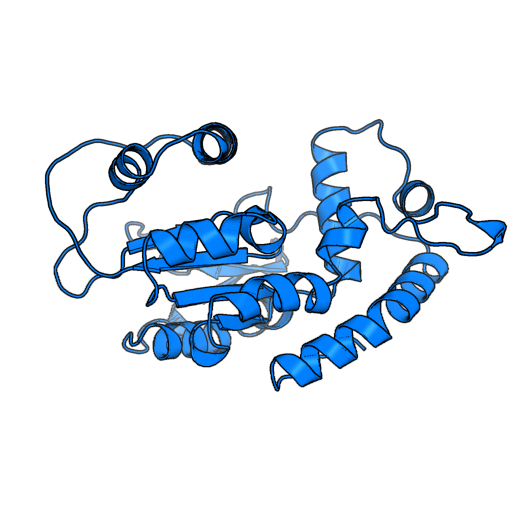 95.25 209 HIS A O 1
ATOM 1671 N N . PRO A 1 210 ? -0.603 5.523 17.468 1.00 94.69 210 PRO A N 1
ATOM 1672 C CA . PRO A 1 210 ? -1.122 5.432 18.830 1.00 94.69 210 PRO A CA 1
ATOM 1673 C C . PRO A 1 210 ? -1.082 3.978 19.317 1.00 94.69 210 PRO A C 1
ATOM 1675 O O . PRO A 1 210 ? -1.151 3.046 18.511 1.00 94.69 210 PRO A O 1
ATOM 1678 N N . ASN A 1 211 ? -0.997 3.785 20.634 1.00 96.25 211 ASN A N 1
ATOM 1679 C CA . ASN A 1 211 ? -1.204 2.466 21.221 1.00 96.25 211 ASN A CA 1
ATOM 1680 C C . ASN A 1 211 ? -2.685 2.088 21.079 1.00 96.25 211 ASN A C 1
ATOM 1682 O O . ASN A 1 211 ? -3.542 2.890 21.444 1.00 96.25 211 ASN A O 1
ATOM 1686 N N . ILE A 1 212 ? -2.961 0.901 20.541 1.00 97.19 212 ILE A N 1
ATOM 1687 C CA . ILE A 1 212 ? -4.317 0.384 20.321 1.00 97.19 212 ILE A CA 1
ATOM 1688 C C . ILE A 1 212 ? -4.556 -0.772 21.284 1.00 97.19 212 ILE A C 1
ATOM 1690 O O . ILE A 1 212 ? -3.653 -1.580 21.509 1.00 97.19 212 ILE A O 1
ATOM 1694 N N . ASP A 1 213 ? -5.772 -0.864 21.817 1.00 97.19 213 ASP A N 1
ATOM 1695 C CA . ASP A 1 213 ? -6.223 -1.992 22.639 1.00 97.19 213 ASP A CA 1
ATOM 1696 C C . ASP A 1 213 ? -5.895 -3.351 21.959 1.00 97.19 213 ASP A C 1
ATOM 1698 O O . ASP A 1 213 ? -6.376 -3.611 20.846 1.00 97.19 213 ASP A O 1
ATOM 1702 N N . PRO A 1 214 ? -5.082 -4.232 22.586 1.00 97.44 214 PRO A N 1
ATOM 1703 C CA . PRO A 1 214 ? -4.705 -5.522 22.009 1.00 97.44 214 PRO A CA 1
ATOM 1704 C C . PRO A 1 214 ? -5.892 -6.421 21.648 1.00 97.44 214 PRO A C 1
ATOM 1706 O O . PRO A 1 214 ? -5.803 -7.168 20.671 1.00 97.44 214 PRO A O 1
ATOM 1709 N N . GLU A 1 215 ? -7.016 -6.333 22.368 1.00 95.88 215 GLU A N 1
ATOM 1710 C CA . GLU A 1 215 ? -8.218 -7.104 22.030 1.00 95.88 215 GLU A CA 1
ATOM 1711 C C . GLU A 1 215 ? -8.820 -6.623 20.700 1.00 95.88 215 GLU A C 1
ATOM 1713 O O . GLU A 1 215 ? -9.259 -7.420 19.869 1.00 95.88 215 GLU A O 1
ATOM 1718 N N . VAL A 1 216 ? -8.780 -5.312 20.449 1.00 96.44 216 VAL A N 1
ATOM 1719 C CA . VAL A 1 216 ? -9.257 -4.705 19.198 1.00 96.44 216 VAL A CA 1
ATOM 1720 C C . VAL A 1 216 ? -8.336 -5.058 18.030 1.00 96.44 216 VAL A C 1
ATOM 1722 O O . VAL A 1 216 ? -8.826 -5.375 16.944 1.00 96.44 216 VAL A O 1
ATOM 1725 N N . VAL A 1 217 ? -7.018 -5.088 18.257 1.00 97.62 217 VAL A N 1
ATOM 1726 C CA . VAL A 1 217 ? -6.042 -5.595 17.275 1.00 97.62 217 VAL A CA 1
ATOM 1727 C C . VAL A 1 217 ? -6.334 -7.056 16.928 1.00 97.62 217 VAL A C 1
ATOM 1729 O O . VAL A 1 217 ? -6.378 -7.395 15.744 1.00 97.62 217 VAL A O 1
ATOM 1732 N N . GLN A 1 218 ? -6.578 -7.909 17.927 1.00 97.12 218 GLN A N 1
ATOM 1733 C CA . GLN A 1 218 ? -6.864 -9.329 17.712 1.00 97.12 218 GLN A CA 1
ATOM 1734 C C . GLN A 1 218 ? -8.178 -9.538 16.944 1.00 97.12 218 GLN A C 1
ATOM 1736 O O . GLN A 1 218 ? -8.172 -10.201 15.907 1.00 97.12 218 GLN A O 1
ATOM 1741 N N . ARG A 1 219 ? -9.273 -8.884 17.362 1.00 96.69 219 ARG A N 1
ATOM 1742 C CA . ARG A 1 219 ? -10.568 -8.922 16.652 1.00 96.69 219 ARG A CA 1
ATOM 1743 C C . ARG A 1 219 ? -10.439 -8.470 15.191 1.00 96.69 219 ARG A C 1
ATOM 1745 O O . ARG A 1 219 ? -11.071 -9.055 14.313 1.00 96.69 219 ARG A O 1
ATOM 1752 N N . LEU A 1 220 ? -9.602 -7.467 14.907 1.00 98.00 220 LEU A N 1
ATOM 1753 C CA . LEU A 1 220 ? -9.310 -7.042 13.535 1.00 98.00 220 LEU A CA 1
ATOM 1754 C C . LEU A 1 220 ? -8.491 -8.073 12.747 1.00 98.00 220 LEU A C 1
ATOM 1756 O O . LEU A 1 220 ? -8.794 -8.288 11.574 1.00 98.00 220 LEU A O 1
ATOM 1760 N N . ARG A 1 221 ? -7.496 -8.736 13.355 1.00 98.38 221 ARG A N 1
ATOM 1761 C CA . ARG A 1 221 ? -6.775 -9.847 12.701 1.00 98.38 221 ARG A CA 1
ATOM 1762 C C . ARG A 1 221 ? -7.724 -10.986 12.346 1.00 98.38 221 ARG A C 1
ATOM 1764 O O . ARG A 1 221 ? -7.750 -11.412 11.196 1.00 98.38 221 ARG A O 1
ATOM 1771 N N . ASP A 1 222 ? -8.553 -11.413 13.293 1.00 97.88 222 ASP A N 1
ATOM 1772 C CA . ASP A 1 222 ? -9.520 -12.494 13.081 1.00 97.88 222 ASP A CA 1
ATOM 1773 C C . ASP A 1 222 ? -10.555 -12.148 11.994 1.00 97.88 222 ASP A C 1
ATOM 1775 O O . ASP A 1 222 ? -10.918 -13.009 11.192 1.00 97.88 222 ASP A O 1
ATOM 1779 N N . PHE A 1 223 ? -10.961 -10.877 11.899 1.00 98.06 223 PHE A N 1
ATOM 1780 C CA . PHE A 1 223 ? -11.799 -10.366 10.811 1.00 98.06 223 PHE A CA 1
ATOM 1781 C C . PHE A 1 223 ? -11.103 -10.373 9.442 1.00 98.06 223 PHE A C 1
ATOM 1783 O O . PHE A 1 223 ? -11.725 -10.753 8.449 1.00 98.06 223 PHE A O 1
ATOM 1790 N N . TYR A 1 224 ? -9.835 -9.951 9.356 1.00 98.62 224 TYR A N 1
ATOM 1791 C CA . TYR A 1 224 ? -9.125 -9.895 8.073 1.00 98.62 224 TYR A CA 1
ATOM 1792 C C . TYR A 1 224 ? -8.648 -11.262 7.577 1.00 98.62 224 TYR A C 1
ATOM 1794 O O . TYR A 1 224 ? -8.647 -11.468 6.362 1.00 98.62 224 TYR A O 1
ATOM 1802 N N . ARG A 1 225 ? -8.308 -12.205 8.467 1.00 98.62 225 ARG A N 1
ATOM 1803 C CA . ARG A 1 225 ? -7.773 -13.537 8.125 1.00 98.62 225 ARG A CA 1
ATOM 1804 C C . ARG A 1 225 ? -8.472 -14.237 6.947 1.00 98.62 225 ARG A C 1
ATOM 1806 O O . ARG A 1 225 ? -7.772 -14.610 6.006 1.00 98.62 225 ARG A O 1
ATOM 1813 N N . PRO A 1 226 ? -9.813 -14.401 6.896 1.00 98.56 226 PRO A N 1
ATOM 1814 C CA . PRO A 1 226 ? -10.466 -15.039 5.745 1.00 98.56 226 PRO A CA 1
ATOM 1815 C C . PRO A 1 226 ? -10.267 -14.271 4.424 1.00 98.56 226 PRO A C 1
ATOM 1817 O O . PRO A 1 226 ? -10.121 -14.886 3.366 1.00 98.56 226 PRO A O 1
ATOM 1820 N N . PHE A 1 227 ? -10.214 -12.936 4.464 1.00 98.56 227 PHE A N 1
ATOM 1821 C CA . PHE A 1 227 ? -9.955 -12.108 3.281 1.00 98.56 227 PHE A CA 1
ATOM 1822 C C . PHE A 1 227 ? -8.482 -12.144 2.861 1.00 98.56 227 PHE A C 1
ATOM 1824 O O . PHE A 1 227 ? -8.203 -12.157 1.661 1.00 98.56 227 PHE A O 1
ATOM 1831 N N . ASN A 1 228 ? -7.558 -12.208 3.823 1.00 98.69 228 ASN A N 1
ATOM 1832 C CA . ASN A 1 228 ? -6.126 -12.372 3.584 1.00 98.69 228 ASN A CA 1
ATOM 1833 C C . ASN A 1 228 ? -5.841 -13.724 2.927 1.00 98.69 228 ASN A C 1
ATOM 1835 O O . ASN A 1 228 ? -5.214 -13.761 1.875 1.00 98.69 228 ASN A O 1
ATOM 1839 N N . MET A 1 229 ? -6.397 -14.818 3.457 1.00 98.69 229 MET A N 1
ATOM 1840 C CA . MET A 1 229 ? -6.250 -16.152 2.864 1.00 98.69 229 MET A CA 1
ATOM 1841 C C . MET A 1 229 ? -6.800 -16.214 1.431 1.00 98.69 229 MET A C 1
ATOM 1843 O O . MET A 1 229 ? -6.118 -16.737 0.546 1.00 98.69 229 MET A O 1
ATOM 1847 N N . LYS A 1 230 ? -7.971 -15.607 1.160 1.00 98.69 230 LYS A N 1
ATOM 1848 C CA . LYS A 1 230 ? -8.473 -15.458 -0.221 1.00 98.69 230 LYS A CA 1
ATOM 1849 C C . LYS A 1 230 ? -7.484 -14.658 -1.081 1.00 98.69 230 LYS A C 1
ATOM 1851 O O . LYS A 1 230 ? -7.177 -15.067 -2.196 1.00 98.69 230 LYS A O 1
ATOM 1856 N N . PHE A 1 231 ? -6.962 -13.539 -0.578 1.00 98.69 231 PHE A N 1
ATOM 1857 C CA . PHE A 1 231 ? -6.009 -12.697 -1.306 1.00 98.69 231 PHE A CA 1
ATOM 1858 C C . PHE A 1 231 ? -4.685 -13.423 -1.612 1.00 98.69 231 PHE A C 1
ATOM 1860 O O . PHE A 1 231 ? -4.173 -13.317 -2.728 1.00 98.69 231 PHE A O 1
ATOM 1867 N N . TYR A 1 232 ? -4.163 -14.218 -0.674 1.00 98.69 232 TYR A N 1
ATOM 1868 C CA . TYR A 1 232 ? -2.965 -15.037 -0.879 1.00 98.69 232 TYR A CA 1
ATOM 1869 C C . TYR A 1 232 ? -3.191 -16.100 -1.957 1.00 98.69 232 TYR A C 1
ATOM 1871 O O . TYR A 1 232 ? -2.341 -16.287 -2.827 1.00 98.69 232 TYR A O 1
ATOM 1879 N N . GLN A 1 233 ? -4.363 -16.746 -1.956 1.00 98.44 233 GLN A N 1
ATOM 1880 C CA . GLN A 1 233 ? -4.752 -17.700 -2.996 1.00 98.44 233 GLN A CA 1
ATOM 1881 C C . GLN A 1 233 ? -4.880 -17.026 -4.372 1.00 98.44 233 GLN A C 1
ATOM 1883 O O . GLN A 1 233 ? -4.356 -17.549 -5.351 1.00 98.44 233 GLN A O 1
ATOM 1888 N N . MET A 1 234 ? -5.536 -15.862 -4.453 1.00 98.50 234 MET A N 1
ATOM 1889 C CA . MET A 1 234 ? -5.697 -15.113 -5.709 1.00 98.50 234 MET A CA 1
ATOM 1890 C C . MET A 1 234 ? -4.353 -14.684 -6.307 1.00 98.50 234 MET A C 1
ATOM 1892 O O . MET A 1 234 ? -4.168 -14.763 -7.517 1.00 98.50 234 MET A O 1
ATOM 1896 N N . THR A 1 235 ? -3.428 -14.210 -5.469 1.00 97.88 235 THR A N 1
ATOM 1897 C CA . THR A 1 235 ? -2.129 -13.663 -5.900 1.00 97.88 235 THR A CA 1
ATOM 1898 C C . THR A 1 235 ? -1.019 -14.709 -6.016 1.00 97.88 235 THR A C 1
ATOM 1900 O O . THR A 1 235 ? 0.056 -14.396 -6.525 1.00 97.88 235 THR A O 1
ATOM 1903 N N . GLY A 1 236 ? -1.244 -15.937 -5.534 1.00 97.88 236 GLY A N 1
ATOM 1904 C CA . GLY A 1 236 ? -0.215 -16.977 -5.448 1.00 97.88 236 GLY A CA 1
ATOM 1905 C C . GLY A 1 236 ? 0.915 -16.651 -4.460 1.00 97.88 236 GLY A C 1
ATOM 1906 O O . GLY A 1 236 ? 2.004 -17.211 -4.579 1.00 97.88 236 GLY A O 1
ATOM 1907 N N . HIS A 1 237 ? 0.697 -15.731 -3.512 1.00 97.12 237 HIS A N 1
ATOM 1908 C CA . HIS A 1 237 ? 1.730 -15.246 -2.596 1.00 97.12 237 HIS A CA 1
ATOM 1909 C C . HIS A 1 237 ? 1.185 -15.018 -1.182 1.00 97.12 237 HIS A C 1
ATOM 1911 O O . HIS A 1 237 ? 0.230 -14.271 -0.986 1.00 97.12 237 HIS A O 1
ATOM 1917 N N . ASN A 1 238 ? 1.822 -15.630 -0.181 1.00 98.06 238 ASN A N 1
ATOM 1918 C CA . ASN A 1 238 ? 1.539 -15.359 1.227 1.00 98.06 238 ASN A CA 1
ATOM 1919 C C . ASN A 1 238 ? 2.410 -14.186 1.708 1.00 98.06 238 ASN A C 1
ATOM 1921 O O . ASN A 1 238 ? 3.634 -14.260 1.626 1.00 98.06 238 ASN A O 1
ATOM 1925 N N . PHE A 1 239 ? 1.778 -13.123 2.212 1.00 97.25 239 PHE A N 1
ATOM 1926 C CA . PHE A 1 239 ? 2.462 -11.916 2.694 1.00 97.25 239 PHE A CA 1
ATOM 1927 C C . PHE A 1 239 ? 2.809 -11.952 4.196 1.00 97.25 239 PHE A C 1
ATOM 1929 O O . PHE A 1 239 ? 3.471 -11.034 4.678 1.00 97.25 239 PHE A O 1
ATOM 1936 N N . GLY A 1 240 ? 2.405 -12.999 4.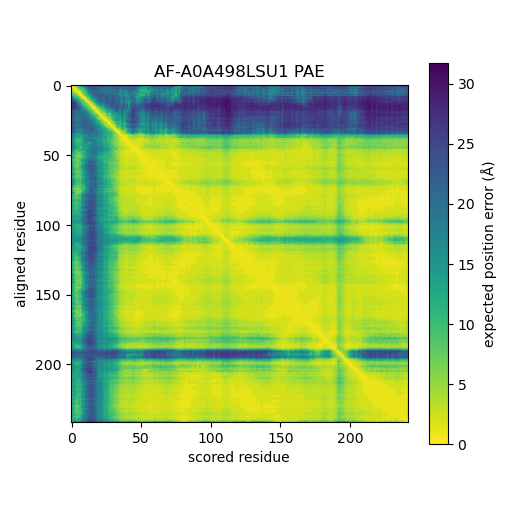927 1.00 97.12 240 GLY A N 1
ATOM 1937 C CA . GLY A 1 240 ? 2.805 -13.231 6.320 1.00 97.12 240 GLY A CA 1
ATOM 1938 C C . GLY A 1 240 ? 2.137 -12.312 7.348 1.00 97.12 240 GLY A C 1
ATOM 1939 O O . GLY A 1 240 ? 2.792 -11.900 8.303 1.00 97.12 240 GLY A O 1
ATOM 1940 N N . TRP A 1 241 ? 0.863 -11.953 7.152 1.00 97.38 241 TRP A N 1
ATOM 1941 C CA . TRP A 1 241 ? 0.097 -11.127 8.104 1.00 97.38 241 TRP A CA 1
ATOM 1942 C C . TRP A 1 241 ? -0.740 -11.938 9.117 1.00 97.38 241 TRP A C 1
ATOM 1944 O O . TRP A 1 241 ? -1.351 -11.341 10.010 1.00 97.38 241 TRP A O 1
ATOM 1954 N N . ASP A 1 242 ? -0.776 -13.266 8.965 1.00 89.44 242 ASP A N 1
ATOM 1955 C CA . ASP A 1 242 ? -1.592 -14.237 9.712 1.00 89.44 242 ASP A CA 1
ATOM 1956 C C . ASP A 1 242 ? -0.755 -15.440 10.166 1.00 89.44 242 ASP A C 1
ATOM 1958 O O . ASP A 1 242 ? 0.141 -15.843 9.386 1.00 89.44 242 ASP A O 1
#

InterPro domains:
  IPR000863 Sulfotransferase domain [PF00685] (67-225)
  IPR027417 P-loop containing nucleoside triphosphate hydrolase [G3DSA:3.40.50.300] (10-242)
  IPR027417 P-loop containing nucleoside triphosphate hydrolase [SSF52540] (31-242)
  IPR037359 Heparan sulfate sulfotransferase [PTHR10605] (36-242)

pLDDT: mean 85.26, std 20.53, range [26.86, 98.69]